Protein AF-A0A9D7RYV0-F1 (afdb_monomer_lite)

Secondary structure (DSSP, 8-state):
-HHHHHHHHHHHHHHHHHHHHHH-TT-HHHHHHHHHHHHSS-TTS-S-TTHHHHHHHHTTTBHHHHHHHHHH--HHHHHHHHHHHHH-SB---SHHHHHHHHHHHHHHT--PPPHHHHHHHHHHSTTS-HHHHHHHHHGGGS----HHHHHHHT-TTSSSTTSHHHHHHHHHHHHHHHH-SS-HHHHHHHHHHHHHHSTTSHHHHHHHHHHHHHHHHHHHHHHS-HHHHHHH-HHHHHHHHHHH-HHHHHHHHHHHTT--SS--TT---S-GGGGS-GGGS--

pLDDT: mean 87.68, std 11.97, range [38.28, 98.25]

Structure (mmCIF, N/CA/C/O backbone):
data_AF-A0A9D7RYV0-F1
#
_entry.id   AF-A0A9D7RYV0-F1
#
loop_
_atom_site.group_PDB
_atom_site.id
_atom_site.type_symbol
_atom_site.label_atom_id
_atom_site.label_alt_id
_atom_site.label_comp_id
_atom_site.label_asym_id
_atom_site.label_entity_id
_atom_site.label_seq_id
_atom_site.pdbx_PDB_ins_code
_atom_site.Cartn_x
_atom_site.Cartn_y
_atom_site.Cartn_z
_atom_site.occupancy
_atom_site.B_iso_or_equiv
_atom_site.auth_seq_id
_atom_site.auth_comp_id
_atom_site.auth_asym_id
_atom_site.auth_atom_id
_atom_site.pdbx_PDB_model_num
ATOM 1 N N . MET A 1 1 ? -14.788 8.695 -29.086 1.00 42.97 1 MET A N 1
ATOM 2 C CA . MET A 1 1 ? -13.579 7.893 -29.396 1.00 42.97 1 MET A CA 1
ATOM 3 C C . MET A 1 1 ? -12.987 7.127 -28.201 1.00 42.97 1 MET A C 1
ATOM 5 O O . MET A 1 1 ? -12.535 6.012 -28.414 1.00 42.97 1 MET A O 1
ATOM 9 N N . ALA A 1 2 ? -13.060 7.603 -26.947 1.00 41.47 2 ALA A N 1
ATOM 10 C CA . ALA A 1 2 ? -12.477 6.904 -25.780 1.00 41.47 2 ALA A CA 1
ATOM 11 C C . ALA A 1 2 ? -13.072 5.511 -25.437 1.00 41.47 2 ALA A C 1
ATOM 13 O O . ALA A 1 2 ? -12.384 4.670 -24.864 1.00 41.47 2 ALA A O 1
ATOM 14 N N . ARG A 1 3 ? -14.331 5.230 -25.808 1.00 38.28 3 ARG A N 1
ATOM 15 C CA . ARG A 1 3 ? -14.989 3.932 -25.538 1.00 38.28 3 ARG A CA 1
ATOM 16 C C . ARG A 1 3 ? -14.441 2.763 -26.376 1.00 38.28 3 ARG A C 1
ATOM 18 O O . ARG A 1 3 ? -14.501 1.628 -25.921 1.00 38.28 3 ARG A O 1
ATOM 25 N N . SER A 1 4 ? -13.889 3.030 -27.564 1.00 40.34 4 SER A N 1
ATOM 26 C CA . SER A 1 4 ? -13.360 1.986 -28.461 1.00 40.34 4 SER A CA 1
ATOM 27 C C . SER A 1 4 ? -12.022 1.420 -27.974 1.00 40.34 4 SER A C 1
ATOM 29 O O . SER A 1 4 ? -11.790 0.222 -28.083 1.00 40.34 4 SER A O 1
ATOM 31 N N . GLY A 1 5 ? -11.159 2.265 -27.395 1.00 40.81 5 GLY A N 1
ATOM 32 C CA . GLY A 1 5 ? -9.851 1.845 -26.878 1.00 40.81 5 GLY A CA 1
ATOM 33 C C . GLY A 1 5 ? -9.928 1.030 -25.582 1.00 40.81 5 GLY A C 1
ATOM 34 O O . GLY A 1 5 ? -9.128 0.120 -25.388 1.00 40.81 5 GLY A O 1
ATOM 35 N N . ARG A 1 6 ? -10.917 1.300 -24.713 1.00 50.50 6 ARG A N 1
ATOM 36 C CA . ARG A 1 6 ? -11.114 0.530 -23.467 1.00 50.50 6 ARG A CA 1
ATOM 37 C C . ARG A 1 6 ? -11.592 -0.897 -23.723 1.00 50.50 6 ARG A C 1
ATOM 39 O O . ARG A 1 6 ? -11.045 -1.822 -23.138 1.00 50.50 6 ARG A O 1
ATOM 46 N N . ARG A 1 7 ? -12.539 -1.089 -24.653 1.00 48.78 7 ARG A N 1
ATOM 47 C CA . ARG A 1 7 ? -12.998 -2.433 -25.048 1.00 48.78 7 ARG A CA 1
ATOM 48 C C . ARG A 1 7 ? -11.865 -3.290 -25.614 1.00 48.78 7 ARG A C 1
ATOM 50 O O . ARG A 1 7 ? -11.743 -4.435 -25.211 1.00 48.78 7 ARG A O 1
ATOM 57 N N . ALA A 1 8 ? -11.018 -2.725 -26.479 1.00 50.50 8 ALA A N 1
ATOM 58 C CA . ALA A 1 8 ? -9.869 -3.446 -27.029 1.00 50.50 8 ALA A CA 1
ATOM 59 C C . ALA A 1 8 ? -8.866 -3.874 -25.937 1.00 50.50 8 ALA A C 1
ATOM 61 O O . ALA A 1 8 ? -8.426 -5.017 -25.936 1.00 50.50 8 ALA A O 1
ATOM 62 N N . ARG A 1 9 ? -8.566 -2.998 -24.961 1.00 56.00 9 ARG A N 1
ATOM 63 C CA . ARG A 1 9 ? -7.687 -3.327 -23.819 1.00 56.00 9 ARG A CA 1
ATOM 64 C C . ARG A 1 9 ? -8.242 -4.445 -22.932 1.00 56.00 9 ARG A C 1
ATOM 66 O O . ARG A 1 9 ? -7.482 -5.324 -22.538 1.00 56.00 9 ARG A O 1
ATOM 73 N N . ALA A 1 10 ? -9.541 -4.424 -22.631 1.00 55.56 10 ALA A N 1
ATOM 74 C CA . ALA A 1 10 ? -10.179 -5.449 -21.804 1.00 55.56 10 ALA A CA 1
ATOM 75 C C . ALA A 1 10 ? -10.135 -6.841 -22.465 1.00 55.56 10 ALA A C 1
ATOM 77 O O . ALA A 1 10 ? -9.869 -7.833 -21.791 1.00 55.56 10 ALA A O 1
ATOM 78 N N . THR A 1 11 ? -10.312 -6.907 -23.791 1.00 59.59 11 THR A N 1
ATOM 79 C CA . THR A 1 11 ? -10.165 -8.147 -24.570 1.00 59.59 11 THR A CA 1
ATOM 80 C C . THR A 1 11 ? -8.729 -8.684 -24.524 1.00 59.59 11 THR A C 1
ATOM 82 O O . THR A 1 11 ? -8.537 -9.877 -24.316 1.00 59.59 11 THR A O 1
ATOM 85 N N . THR A 1 12 ? -7.710 -7.819 -24.600 1.00 76.44 12 THR A N 1
ATOM 86 C CA . THR A 1 12 ? -6.300 -8.250 -24.554 1.00 76.44 12 THR A CA 1
ATOM 87 C C . THR A 1 12 ? -5.869 -8.781 -23.181 1.00 76.44 12 THR A C 1
ATOM 89 O O . THR A 1 12 ? -5.165 -9.785 -23.117 1.00 76.44 12 THR A O 1
ATOM 92 N N . VAL A 1 13 ? -6.280 -8.152 -22.072 1.00 77.75 13 VAL A N 1
ATOM 93 C CA . VAL A 1 13 ? -5.890 -8.624 -20.723 1.00 77.75 13 VAL A CA 1
ATOM 94 C C . VAL A 1 13 ? -6.512 -9.985 -20.414 1.00 77.75 13 VAL A C 1
ATOM 96 O O . VAL A 1 13 ? -5.830 -10.872 -19.906 1.00 77.75 13 VAL A O 1
ATOM 99 N N . ALA A 1 14 ? -7.784 -10.171 -20.765 1.00 79.19 14 ALA A N 1
ATOM 100 C CA . ALA A 1 14 ? -8.478 -11.440 -20.602 1.00 79.19 14 ALA A CA 1
ATOM 101 C C . ALA A 1 14 ? -7.786 -12.597 -21.336 1.00 79.19 14 ALA A C 1
ATOM 103 O O . ALA A 1 14 ? -7.524 -13.639 -20.742 1.00 79.19 14 ALA A O 1
ATOM 104 N N . GLU A 1 15 ? -7.447 -12.400 -22.611 1.00 83.44 15 GLU A N 1
ATOM 105 C CA . GLU A 1 15 ? -6.756 -13.407 -23.423 1.00 83.44 15 GLU A CA 1
ATOM 106 C C . GLU A 1 15 ? -5.373 -13.757 -22.859 1.00 83.44 15 GLU A C 1
ATOM 108 O O . GLU A 1 15 ? -4.971 -14.922 -22.862 1.00 83.44 15 GLU A O 1
ATOM 113 N N . LEU A 1 16 ? -4.638 -12.761 -22.351 1.00 85.44 16 LEU A N 1
ATOM 114 C CA . LEU A 1 16 ? -3.335 -12.979 -21.724 1.00 85.44 16 LEU A CA 1
ATOM 115 C C . LEU A 1 16 ? -3.453 -13.756 -20.408 1.00 85.44 16 LEU A C 1
ATOM 117 O O . LEU A 1 16 ? -2.646 -14.653 -20.173 1.00 85.44 16 LEU A O 1
ATOM 121 N N . LEU A 1 17 ? -4.461 -13.458 -19.585 1.00 87.44 17 LEU A N 1
ATOM 122 C CA . LEU A 1 17 ? -4.724 -14.192 -18.345 1.00 87.44 17 LEU A CA 1
ATOM 123 C C . LEU A 1 17 ? -5.133 -15.643 -18.620 1.00 87.44 17 LEU A C 1
ATOM 125 O O . LEU A 1 17 ? -4.585 -16.547 -17.998 1.00 87.44 17 LEU A O 1
ATOM 129 N N . GLU A 1 18 ? -6.016 -15.892 -19.588 1.00 88.31 18 GLU A N 1
ATOM 130 C CA . GLU A 1 18 ? -6.392 -17.258 -19.981 1.00 88.31 18 GLU A CA 1
ATOM 131 C C . GLU A 1 18 ? -5.183 -18.064 -20.471 1.00 88.31 18 GLU A C 1
ATOM 133 O O . GLU A 1 18 ? -4.968 -19.199 -20.045 1.00 88.31 18 GLU A O 1
ATOM 138 N N . ARG A 1 19 ? -4.323 -17.459 -21.300 1.00 88.75 19 ARG A N 1
ATOM 139 C CA . ARG A 1 19 ? -3.068 -18.095 -21.728 1.00 88.75 19 ARG A CA 1
ATOM 140 C C . ARG A 1 19 ? -2.132 -18.369 -20.553 1.00 88.75 19 ARG A C 1
ATOM 142 O O . ARG A 1 19 ? -1.517 -19.431 -20.512 1.00 88.75 19 ARG A O 1
ATOM 149 N N . ALA A 1 20 ? -2.020 -17.435 -19.610 1.00 88.88 20 ALA A N 1
ATOM 150 C CA . ALA A 1 20 ? -1.199 -17.617 -18.420 1.00 88.88 20 ALA A CA 1
ATOM 151 C C . ALA A 1 20 ? -1.715 -18.780 -17.558 1.00 88.88 20 ALA A C 1
ATOM 153 O O . ALA A 1 20 ? -0.922 -19.632 -17.167 1.00 88.88 20 ALA A O 1
ATOM 154 N N . PHE A 1 21 ? -3.027 -18.881 -17.333 1.00 92.75 21 PHE A N 1
ATOM 155 C CA . PHE A 1 21 ? -3.619 -19.967 -16.546 1.00 92.75 21 PHE A CA 1
ATOM 156 C C . PHE A 1 21 ? -3.610 -21.318 -17.262 1.00 92.75 21 PHE A C 1
ATOM 158 O O . PHE A 1 21 ? -3.491 -22.346 -16.600 1.00 92.75 21 PHE A O 1
ATOM 165 N N . ALA A 1 22 ? -3.660 -21.342 -18.596 1.00 93.00 22 ALA A N 1
ATOM 166 C CA . ALA A 1 22 ? -3.445 -22.569 -19.360 1.00 93.00 22 ALA A CA 1
ATOM 167 C C . ALA A 1 22 ? -2.021 -23.129 -19.173 1.00 93.00 22 ALA A C 1
ATOM 169 O O . ALA A 1 22 ? -1.828 -24.342 -19.206 1.00 93.00 22 ALA A O 1
ATOM 170 N N . LEU A 1 23 ? -1.028 -22.255 -18.967 1.00 93.75 23 LEU A N 1
ATOM 171 C CA . LEU A 1 23 ? 0.362 -22.646 -18.710 1.00 93.75 23 LEU A CA 1
ATOM 172 C C . LEU A 1 23 ? 0.622 -22.949 -17.230 1.00 93.75 23 LEU A C 1
ATOM 174 O O . LEU A 1 23 ? 1.353 -23.885 -16.914 1.00 93.75 23 LEU A O 1
ATOM 178 N N . GLN A 1 24 ? 0.064 -22.141 -16.327 1.00 95.12 24 GLN A N 1
ATOM 179 C CA . GLN A 1 24 ? 0.278 -22.230 -14.884 1.00 95.12 24 GLN A CA 1
ATOM 180 C C . GLN A 1 24 ? -1.031 -21.933 -14.127 1.00 95.12 24 GLN A C 1
ATOM 182 O O . GLN A 1 24 ? -1.261 -20.798 -13.698 1.00 95.12 24 GLN A O 1
ATOM 187 N N . PRO A 1 25 ? -1.902 -22.942 -13.939 1.00 93.81 25 PRO A N 1
ATOM 188 C CA . PRO A 1 25 ? -3.245 -22.740 -13.389 1.00 93.81 25 PRO A CA 1
ATOM 189 C C . PRO A 1 25 ? -3.257 -22.279 -11.926 1.00 93.81 25 PRO A C 1
ATOM 191 O O . PRO A 1 25 ? -4.218 -21.650 -11.499 1.00 93.81 25 PRO A O 1
ATOM 194 N N . ASP A 1 26 ? -2.193 -22.535 -11.164 1.00 95.06 26 ASP A N 1
ATOM 195 C CA . ASP A 1 26 ? -2.074 -22.140 -9.754 1.00 95.06 26 ASP A CA 1
ATOM 196 C C . ASP A 1 26 ? -1.093 -20.968 -9.536 1.00 95.06 26 ASP A C 1
ATOM 198 O O . ASP A 1 26 ? -0.632 -20.737 -8.419 1.00 95.06 26 ASP A O 1
ATOM 202 N N . HIS A 1 27 ? -0.752 -20.200 -10.580 1.00 94.00 27 HIS A N 1
ATOM 203 C CA . HIS A 1 27 ? 0.176 -19.073 -10.438 1.00 94.00 27 HIS A CA 1
ATOM 204 C C . HIS A 1 27 ? -0.431 -17.945 -9.582 1.00 94.00 27 HIS A C 1
ATOM 206 O O . HIS A 1 27 ? -1.260 -17.165 -10.059 1.00 94.00 27 HIS A O 1
ATOM 212 N N . VAL A 1 28 ? 0.017 -17.832 -8.325 1.00 94.88 28 VAL A N 1
ATOM 213 C CA . VAL A 1 28 ? -0.500 -16.892 -7.308 1.00 94.88 28 VAL A CA 1
ATOM 214 C C . VAL A 1 28 ? -0.591 -15.460 -7.829 1.00 94.88 28 VAL A C 1
ATOM 216 O O . VAL A 1 28 ? -1.653 -14.844 -7.781 1.00 94.88 28 VAL A O 1
ATOM 219 N N . PHE A 1 29 ? 0.497 -14.935 -8.399 1.00 92.12 29 PHE A N 1
ATOM 220 C CA . PHE A 1 29 ? 0.505 -13.562 -8.903 1.00 92.12 29 PHE A CA 1
ATOM 221 C C . PHE A 1 29 ? -0.438 -13.373 -10.104 1.00 92.12 29 PHE A C 1
ATOM 223 O O . PHE A 1 29 ? -1.007 -12.301 -10.280 1.00 92.12 29 PHE A O 1
ATOM 230 N N . GLY A 1 30 ? -0.676 -14.425 -10.896 1.00 91.88 30 GLY A N 1
ATOM 231 C CA . GLY A 1 30 ? -1.658 -14.391 -11.984 1.00 91.88 30 GLY A CA 1
ATOM 232 C C . GLY A 1 30 ? -3.080 -14.225 -11.448 1.00 91.88 30 GLY A C 1
ATOM 233 O O . GLY A 1 30 ? -3.834 -13.389 -11.947 1.00 91.88 30 GLY A O 1
ATOM 234 N N . TRP A 1 31 ? -3.421 -14.952 -10.378 1.00 93.88 31 TRP A N 1
ATOM 235 C CA . TRP A 1 31 ? -4.700 -14.797 -9.679 1.00 93.88 31 TRP A CA 1
ATOM 236 C C . TRP A 1 31 ? -4.845 -13.435 -9.006 1.00 93.88 31 TRP A C 1
ATOM 238 O O . TRP A 1 31 ? -5.928 -12.852 -9.050 1.00 93.88 31 TRP A O 1
ATOM 248 N N . TYR A 1 32 ? -3.760 -12.888 -8.455 1.00 93.06 32 TYR A N 1
ATOM 249 C CA . TYR A 1 32 ? -3.758 -11.526 -7.927 1.00 93.06 32 TYR A CA 1
ATOM 250 C C . TYR A 1 32 ? -4.065 -10.502 -9.028 1.00 93.06 32 TYR A C 1
ATOM 252 O O . TYR A 1 32 ? -5.004 -9.719 -8.882 1.00 93.06 32 TYR A O 1
ATOM 260 N N . VAL A 1 33 ? -3.366 -10.561 -10.167 1.00 90.19 33 VAL A N 1
ATOM 261 C CA . VAL A 1 33 ? -3.634 -9.682 -11.317 1.00 90.19 33 VAL A CA 1
ATOM 262 C C . VAL A 1 33 ? -5.084 -9.829 -11.792 1.00 90.19 33 VAL A C 1
ATOM 264 O O . VAL A 1 33 ? -5.785 -8.832 -11.954 1.00 90.19 33 VAL A O 1
ATOM 267 N N . ALA A 1 34 ? -5.582 -11.058 -11.950 1.00 90.69 34 ALA A N 1
ATOM 268 C CA . ALA A 1 34 ? -6.975 -11.292 -12.328 1.00 90.69 34 ALA A CA 1
ATOM 269 C C . ALA A 1 34 ? -7.960 -10.661 -11.327 1.00 90.69 34 ALA A C 1
ATOM 271 O O . ALA A 1 34 ? -8.957 -10.067 -11.742 1.00 90.69 34 ALA A O 1
ATOM 272 N N . SER A 1 35 ? -7.660 -10.730 -10.025 1.00 90.88 35 SER A N 1
ATOM 273 C CA . SER A 1 35 ? -8.518 -10.169 -8.981 1.00 90.88 35 SER A CA 1
ATOM 274 C C . SER A 1 35 ? -8.648 -8.646 -9.072 1.00 90.88 35 SER A C 1
ATOM 276 O O . SER A 1 35 ? -9.769 -8.141 -9.045 1.00 90.88 35 SER A O 1
ATOM 278 N N . VAL A 1 36 ? -7.542 -7.917 -9.269 1.00 87.56 36 VAL A N 1
ATOM 279 C CA . VAL A 1 36 ? -7.555 -6.444 -9.341 1.00 87.56 36 VAL A CA 1
ATOM 280 C C . VAL A 1 36 ? -8.177 -5.931 -10.638 1.00 87.56 36 VAL A C 1
ATOM 282 O O . VAL A 1 36 ? -8.915 -4.947 -10.623 1.00 87.56 36 VAL A O 1
ATOM 285 N N . PHE A 1 37 ? -7.968 -6.620 -11.765 1.00 82.81 37 PHE A N 1
ATOM 286 C CA . PHE A 1 37 ? -8.592 -6.234 -13.036 1.00 82.81 37 PHE A CA 1
ATOM 287 C C . PHE A 1 37 ? -10.115 -6.412 -13.006 1.00 82.81 37 PHE A C 1
ATOM 289 O O . PHE A 1 37 ? -10.849 -5.552 -13.501 1.00 82.81 37 PHE A O 1
ATOM 296 N N . CYS A 1 38 ? -10.594 -7.481 -12.365 1.00 78.81 38 CYS A N 1
ATOM 297 C CA . CYS A 1 38 ? -12.019 -7.732 -12.155 1.00 78.81 38 CYS A CA 1
ATOM 298 C C . CYS A 1 38 ? -12.695 -6.747 -11.185 1.00 78.81 38 CYS A C 1
ATOM 300 O O . CYS A 1 38 ? -13.926 -6.645 -11.171 1.00 78.81 38 CYS A O 1
ATOM 302 N N . ASP A 1 39 ? -11.915 -6.014 -10.388 1.00 67.75 39 ASP A N 1
ATOM 303 C CA . ASP A 1 39 ? -12.416 -5.091 -9.370 1.00 67.75 39 ASP A CA 1
ATOM 304 C C . ASP A 1 39 ? -12.697 -3.676 -9.905 1.00 67.75 39 ASP A C 1
ATOM 306 O O . ASP A 1 39 ? -13.460 -2.927 -9.310 1.00 67.75 39 ASP A O 1
ATOM 310 N N . SER A 1 40 ? -12.171 -3.319 -11.080 1.00 60.50 40 SER A N 1
ATOM 311 C CA . SER A 1 40 ? -12.196 -1.956 -11.652 1.00 60.50 40 SER A CA 1
ATOM 312 C C . SER A 1 40 ? -13.581 -1.367 -12.021 1.00 60.50 40 SER A C 1
ATOM 314 O O . SER A 1 40 ? -13.666 -0.326 -12.672 1.00 60.50 40 SER A O 1
ATOM 316 N N . GLY A 1 41 ? -14.692 -1.994 -11.617 1.00 52.62 41 GLY A N 1
ATOM 317 C CA . GLY A 1 41 ? -16.056 -1.495 -11.846 1.00 52.62 41 GLY A CA 1
ATOM 318 C C . GLY A 1 41 ? -16.585 -1.691 -13.273 1.00 52.62 41 GLY A C 1
ATOM 319 O O . GLY A 1 41 ? -17.767 -1.461 -13.530 1.00 52.62 41 GLY A O 1
ATOM 320 N N . GLU A 1 42 ? -15.767 -2.194 -14.199 1.00 50.97 42 GLU A N 1
ATOM 321 C CA . GLU A 1 42 ? -16.203 -2.638 -15.526 1.00 50.97 42 GLU A CA 1
ATOM 322 C C . GLU A 1 42 ? -16.756 -4.075 -15.448 1.00 50.97 42 GLU A C 1
ATOM 324 O O . GLU A 1 42 ? -16.227 -5.015 -16.029 1.00 50.97 42 GLU A O 1
ATOM 329 N N . ALA A 1 43 ? -17.849 -4.278 -14.705 1.00 46.22 43 ALA A N 1
ATOM 330 C CA . ALA A 1 43 ? -18.424 -5.607 -14.447 1.00 46.22 43 ALA A CA 1
ATOM 331 C C . ALA A 1 43 ? -18.799 -6.412 -15.716 1.00 46.22 43 ALA A C 1
ATOM 333 O O . ALA A 1 43 ? -18.993 -7.621 -15.641 1.00 46.22 43 ALA A O 1
ATOM 334 N N . SER A 1 44 ? -18.872 -5.780 -16.894 1.00 49.69 44 SER A N 1
ATOM 335 C CA . SER A 1 44 ? -19.095 -6.465 -18.174 1.00 49.69 44 SER A CA 1
ATOM 336 C C . SER A 1 44 ? -17.840 -7.098 -18.802 1.00 49.69 44 SER A C 1
ATOM 338 O O . SER A 1 44 ? -17.959 -7.679 -19.877 1.00 49.69 44 SER A O 1
ATOM 340 N N . SER A 1 45 ? -16.651 -6.957 -18.203 1.00 58.59 45 SER A N 1
ATOM 341 C CA . SER A 1 45 ? -15.373 -7.431 -18.771 1.00 58.59 45 SER A CA 1
ATOM 342 C C . SER A 1 45 ? -14.531 -8.310 -17.836 1.00 58.59 45 SER A C 1
ATOM 344 O O . SER A 1 45 ? -13.435 -8.718 -18.218 1.00 58.59 45 SER A O 1
ATOM 346 N N . CYS A 1 46 ? -15.024 -8.654 -16.640 1.00 73.00 46 CYS A N 1
ATOM 347 C CA . CYS A 1 46 ? -14.321 -9.594 -15.766 1.00 73.00 46 CYS A CA 1
ATOM 348 C C . CYS A 1 46 ? -14.440 -11.022 -16.317 1.00 73.00 46 CYS A C 1
ATOM 350 O O . CYS A 1 46 ? -15.480 -11.666 -16.201 1.00 73.00 46 CYS A O 1
ATOM 352 N N . VAL A 1 47 ? -13.354 -11.516 -16.911 1.00 74.38 47 VAL A N 1
ATOM 353 C CA . VAL A 1 47 ? -13.291 -12.870 -17.487 1.00 74.38 47 VAL A CA 1
ATOM 354 C C . VAL A 1 47 ? -13.117 -13.948 -16.416 1.00 74.38 47 VAL A C 1
ATOM 356 O O . VAL A 1 47 ? -13.488 -15.094 -16.640 1.00 74.38 47 VAL A O 1
ATOM 359 N N . ARG A 1 48 ? -12.657 -13.568 -15.216 1.00 86.12 48 ARG A N 1
ATOM 360 C CA . ARG A 1 48 ? -12.455 -14.460 -14.065 1.00 86.12 48 ARG A CA 1
ATOM 361 C C . ARG A 1 48 ? -13.237 -13.990 -12.836 1.00 86.12 48 ARG A C 1
ATOM 363 O O . ARG A 1 48 ? -12.636 -13.473 -11.895 1.00 86.12 48 ARG A O 1
ATOM 370 N N . PRO A 1 49 ? -14.572 -14.150 -12.803 1.00 86.56 49 PRO A N 1
ATOM 371 C CA . PRO A 1 49 ? -15.369 -13.767 -11.633 1.00 86.56 49 PRO A CA 1
ATOM 372 C C . PRO A 1 49 ? -14.993 -14.559 -10.370 1.00 86.56 49 PRO A C 1
ATOM 374 O O . PRO A 1 49 ? -15.308 -14.124 -9.267 1.00 86.56 49 PRO A O 1
ATOM 377 N N . ASP A 1 50 ? -14.304 -15.692 -10.532 1.00 90.81 50 ASP A N 1
ATOM 378 C CA . ASP A 1 50 ? -13.776 -16.540 -9.467 1.00 90.81 50 ASP A CA 1
ATOM 379 C C . ASP A 1 50 ? -12.381 -16.119 -8.959 1.00 90.81 50 ASP A C 1
ATOM 381 O O . ASP A 1 50 ? -11.834 -16.767 -8.065 1.00 90.81 50 ASP A O 1
ATOM 385 N N . ALA A 1 51 ? -11.776 -15.058 -9.510 1.00 93.19 51 ALA A N 1
ATOM 386 C CA . ALA A 1 51 ? -10.369 -14.728 -9.272 1.00 93.19 51 ALA A CA 1
ATOM 387 C C . ALA A 1 51 ? -10.026 -14.520 -7.790 1.00 93.19 51 ALA A C 1
ATOM 389 O O . ALA A 1 51 ? -8.985 -14.987 -7.334 1.00 93.19 51 ALA A O 1
ATOM 390 N N . THR A 1 52 ? -10.896 -13.867 -7.014 1.00 94.06 52 THR A N 1
ATOM 391 C CA . THR A 1 52 ? -10.651 -13.657 -5.579 1.00 94.06 52 THR A CA 1
ATOM 392 C C . THR A 1 52 ? -10.729 -14.948 -4.774 1.00 94.06 52 THR A C 1
ATOM 394 O O . THR A 1 52 ? -9.959 -15.132 -3.834 1.00 94.06 52 THR A O 1
ATOM 397 N N . GLN A 1 53 ? -11.632 -15.863 -5.144 1.00 95.88 53 GLN A N 1
ATOM 398 C CA . GLN A 1 53 ? -11.722 -17.179 -4.513 1.00 95.88 53 GLN A CA 1
ATOM 399 C C . GLN A 1 53 ? -10.495 -18.022 -4.864 1.00 95.88 53 GLN A C 1
ATOM 401 O O . GLN A 1 53 ? -9.934 -18.673 -3.985 1.00 95.88 53 GLN A O 1
ATOM 406 N N . GLN A 1 54 ? -10.054 -17.989 -6.126 1.00 96.69 54 GLN A N 1
ATOM 407 C CA . GLN A 1 54 ? -8.855 -18.708 -6.552 1.00 96.69 54 GLN A CA 1
ATOM 408 C C . GLN A 1 54 ? -7.606 -18.170 -5.863 1.00 96.69 54 GLN A C 1
ATOM 410 O O . GLN A 1 54 ? -6.841 -18.970 -5.338 1.00 96.69 54 GLN A O 1
ATOM 415 N N . LEU A 1 55 ? -7.438 -16.846 -5.777 1.00 97.06 55 LEU A N 1
ATOM 416 C CA . LEU A 1 55 ? -6.323 -16.225 -5.061 1.00 97.06 55 LEU A CA 1
ATOM 417 C C . LEU A 1 55 ? -6.265 -16.692 -3.600 1.00 97.06 55 LEU A C 1
ATOM 419 O O . LEU A 1 55 ? -5.230 -17.177 -3.152 1.00 97.06 55 LEU A O 1
ATOM 423 N N . ALA A 1 56 ? -7.390 -16.623 -2.882 1.00 97.56 56 ALA A N 1
ATOM 424 C CA . ALA A 1 56 ? -7.479 -17.093 -1.499 1.00 97.56 56 ALA A CA 1
ATOM 425 C C . ALA A 1 56 ? -7.250 -18.609 -1.355 1.00 97.56 56 ALA A C 1
ATOM 427 O O . ALA A 1 56 ? -6.800 -19.061 -0.305 1.00 97.56 56 ALA A O 1
ATOM 428 N N . ARG A 1 57 ? -7.535 -19.407 -2.392 1.00 97.75 57 ARG A N 1
ATOM 429 C CA . ARG A 1 57 ? -7.235 -20.846 -2.413 1.00 97.75 57 ARG A CA 1
ATOM 430 C C . ARG A 1 57 ? -5.742 -21.111 -2.602 1.00 97.75 57 ARG A C 1
ATOM 432 O O . ARG A 1 57 ? -5.189 -21.928 -1.872 1.00 97.75 57 ARG A O 1
ATOM 439 N N . VAL A 1 58 ? -5.113 -20.488 -3.600 1.00 97.94 58 VAL A N 1
ATOM 440 C CA . VAL A 1 58 ? -3.709 -20.771 -3.954 1.00 97.94 58 VAL A CA 1
ATOM 441 C C . VAL A 1 58 ? -2.713 -20.103 -3.011 1.00 97.94 58 VAL A C 1
ATOM 443 O O . VAL A 1 58 ? -1.592 -20.581 -2.889 1.00 97.94 58 VAL A O 1
ATOM 446 N N . ASP A 1 59 ? -3.124 -19.038 -2.320 1.00 97.94 59 ASP A N 1
ATOM 447 C CA . ASP A 1 59 ? -2.321 -18.326 -1.323 1.00 97.94 59 ASP A CA 1
ATOM 448 C C . ASP A 1 59 ? -3.049 -18.264 0.033 1.00 97.94 59 ASP A C 1
ATOM 450 O O . ASP A 1 59 ? -3.271 -17.209 0.629 1.00 97.94 59 ASP A O 1
ATOM 454 N N . ALA A 1 60 ? -3.482 -19.436 0.512 1.00 97.88 60 ALA A N 1
ATOM 455 C CA . ALA A 1 60 ? -4.363 -19.578 1.674 1.00 97.88 60 ALA A CA 1
ATOM 456 C C . ALA A 1 60 ? -3.763 -19.116 3.012 1.00 97.88 60 ALA A C 1
ATOM 458 O O . ALA A 1 60 ? -4.516 -18.903 3.974 1.00 97.88 60 ALA A O 1
ATOM 459 N N . ASP A 1 61 ? -2.444 -18.948 3.082 1.00 98.06 61 ASP A N 1
ATOM 460 C CA . ASP A 1 61 ? -1.734 -18.464 4.267 1.00 98.06 61 ASP A CA 1
ATOM 461 C C . ASP A 1 61 ? -1.457 -16.958 4.230 1.00 98.06 61 ASP A C 1
ATOM 463 O O . ASP A 1 61 ? -1.064 -16.386 5.248 1.00 98.06 61 ASP A O 1
ATOM 467 N N . ASN A 1 62 ? -1.715 -16.284 3.107 1.00 97.62 62 ASN A N 1
ATOM 468 C CA . ASN A 1 62 ? -1.589 -14.839 2.994 1.00 97.62 62 ASN A CA 1
ATOM 469 C C . ASN A 1 62 ? -2.911 -14.144 3.338 1.00 97.62 62 ASN A C 1
ATOM 471 O O . ASN A 1 62 ? -3.907 -14.247 2.623 1.00 97.62 62 ASN A O 1
ATOM 475 N N . GLY A 1 63 ? -2.933 -13.381 4.429 1.00 97.25 63 GLY A N 1
ATOM 476 C CA . GLY A 1 63 ? -4.121 -12.648 4.860 1.00 97.25 63 GLY A CA 1
ATOM 477 C C . GLY A 1 63 ? -4.604 -11.611 3.845 1.00 97.25 63 GLY A C 1
ATOM 478 O O . GLY A 1 63 ? -5.801 -11.339 3.784 1.00 97.25 63 GLY A O 1
ATOM 479 N N . PHE A 1 64 ? -3.723 -11.081 2.993 1.00 95.94 64 PHE A N 1
ATOM 480 C CA . PHE A 1 64 ? -4.125 -10.130 1.961 1.00 95.94 64 PHE A CA 1
ATOM 481 C C . PHE A 1 64 ? -5.010 -10.775 0.884 1.00 95.94 64 PHE A C 1
ATOM 483 O O . PHE A 1 64 ? -5.998 -10.174 0.469 1.00 95.94 64 PHE A O 1
ATOM 490 N N . ALA A 1 65 ? -4.734 -12.023 0.490 1.00 97.12 65 ALA A N 1
ATOM 491 C CA . ALA A 1 65 ? -5.582 -12.775 -0.438 1.00 97.12 65 ALA A CA 1
ATOM 492 C C . ALA A 1 65 ? -7.022 -12.908 0.094 1.00 97.12 65 ALA A C 1
ATOM 494 O O . ALA A 1 65 ? -7.998 -12.681 -0.624 1.00 97.12 65 ALA A O 1
ATOM 495 N N . TRP A 1 66 ? -7.157 -13.187 1.392 1.00 98.12 66 TRP A N 1
ATOM 496 C CA . TRP A 1 66 ? -8.450 -13.248 2.074 1.00 98.12 66 TRP A CA 1
ATOM 497 C C . TRP A 1 66 ? -9.114 -11.884 2.233 1.00 98.12 66 TRP A C 1
ATOM 499 O O . TRP A 1 66 ? -10.333 -11.786 2.117 1.00 98.12 66 TRP A O 1
ATOM 509 N N . MET A 1 67 ? -8.339 -10.822 2.451 1.00 96.25 67 MET A N 1
ATOM 510 C CA . MET A 1 67 ? -8.857 -9.455 2.477 1.00 96.25 67 MET A CA 1
ATOM 511 C C . MET A 1 67 ? -9.461 -9.070 1.118 1.00 96.25 67 MET A C 1
ATOM 513 O O . MET A 1 67 ? -10.550 -8.498 1.071 1.00 96.25 67 MET A O 1
ATOM 517 N N . VAL A 1 68 ? -8.790 -9.418 0.018 1.00 94.88 68 VAL A N 1
ATOM 518 C CA . VAL A 1 68 ? -9.299 -9.201 -1.344 1.00 94.88 68 VAL A CA 1
ATOM 519 C C . VAL A 1 68 ? -10.573 -10.025 -1.593 1.00 94.88 68 VAL A C 1
ATOM 521 O O . VAL A 1 68 ? -11.518 -9.533 -2.201 1.00 94.88 68 VAL A O 1
ATOM 524 N N . LEU A 1 69 ? -10.677 -11.250 -1.067 1.00 95.69 69 LEU A N 1
ATOM 525 C CA . LEU A 1 69 ? -11.941 -11.997 -1.102 1.00 95.69 69 LEU A CA 1
ATOM 526 C C . LEU A 1 69 ? -13.042 -11.326 -0.266 1.00 95.69 69 LEU A C 1
ATOM 528 O O . LEU A 1 69 ? -14.189 -11.241 -0.713 1.00 95.69 69 LEU A O 1
ATOM 532 N N . ALA A 1 70 ? -12.712 -10.824 0.925 1.00 94.88 70 ALA A N 1
ATOM 533 C CA . ALA A 1 70 ? -13.656 -10.124 1.790 1.00 94.88 70 ALA A CA 1
ATOM 534 C C . ALA A 1 70 ? -14.207 -8.855 1.120 1.00 94.88 70 ALA A C 1
ATOM 536 O O . ALA A 1 70 ? -15.399 -8.581 1.237 1.00 94.88 70 ALA A O 1
ATOM 537 N N . SER A 1 71 ? -13.379 -8.127 0.360 1.00 91.56 71 SER A N 1
ATOM 538 C CA . SER A 1 71 ? -13.790 -6.918 -0.369 1.00 91.56 71 SER A CA 1
ATOM 539 C C . SER A 1 71 ? -14.807 -7.189 -1.487 1.00 91.56 71 SER A C 1
ATOM 541 O O . SER A 1 71 ? -15.525 -6.277 -1.8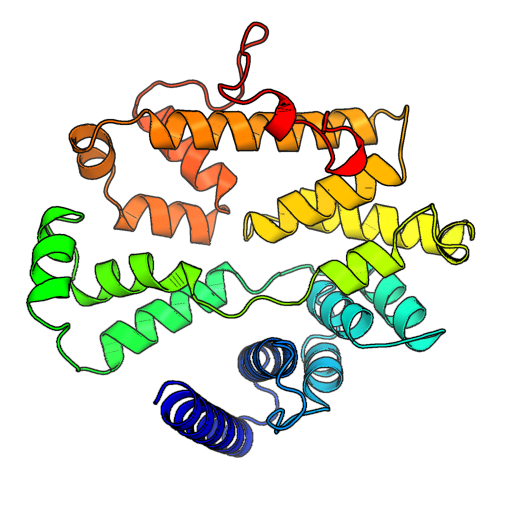99 1.00 91.56 71 SER A O 1
ATOM 543 N N . ARG A 1 72 ? -14.888 -8.431 -1.980 1.00 89.12 72 ARG A N 1
ATOM 544 C CA . ARG A 1 72 ? -15.784 -8.853 -3.073 1.00 89.12 72 ARG A CA 1
ATOM 545 C C . ARG A 1 72 ? -16.959 -9.711 -2.622 1.00 89.12 72 ARG A C 1
ATOM 547 O O . ARG A 1 72 ? -17.854 -9.992 -3.419 1.00 89.12 72 ARG A O 1
ATOM 554 N N . SER A 1 73 ? -16.953 -10.133 -1.367 1.00 91.25 73 SER A N 1
ATOM 555 C CA . SER A 1 73 ? -17.990 -10.978 -0.787 1.00 91.25 73 SER A CA 1
ATOM 556 C C . SER A 1 73 ? -19.046 -10.133 -0.074 1.00 91.25 73 SER A C 1
ATOM 558 O O . SER A 1 73 ? -18.843 -8.954 0.206 1.00 91.25 73 SER A O 1
ATOM 560 N N . ASN A 1 74 ? -20.179 -10.748 0.263 1.00 89.69 74 ASN A N 1
ATOM 561 C CA . ASN A 1 74 ? -21.224 -10.133 1.082 1.00 89.69 74 ASN A CA 1
ATOM 562 C C . ASN A 1 74 ? -21.627 -11.070 2.225 1.00 89.69 74 ASN A C 1
ATOM 564 O O . ASN A 1 74 ? -21.392 -12.278 2.160 1.00 89.69 74 ASN A O 1
ATOM 568 N N . GLY A 1 75 ? -22.264 -10.510 3.256 1.00 89.12 75 GLY A N 1
ATOM 569 C CA . GLY A 1 75 ? -22.809 -11.278 4.377 1.00 89.12 75 GLY A CA 1
ATOM 570 C C . GLY A 1 75 ? -21.762 -12.160 5.063 1.00 89.12 75 GLY A C 1
ATOM 571 O O . GLY A 1 75 ? -20.605 -11.772 5.210 1.00 89.12 75 GLY A O 1
ATOM 572 N N . GLU A 1 76 ? -22.169 -13.365 5.459 1.00 90.81 76 GLU A N 1
ATOM 573 C CA . GLU A 1 76 ? -21.332 -14.319 6.199 1.00 90.81 76 GLU A CA 1
ATOM 574 C C . GLU A 1 76 ? -20.009 -14.647 5.491 1.00 90.81 76 GLU A C 1
ATOM 576 O O . GLU A 1 76 ? -18.968 -14.733 6.142 1.00 90.81 76 GLU A O 1
ATOM 581 N N . GLN A 1 77 ? -20.011 -14.744 4.157 1.00 93.56 77 GLN A N 1
ATOM 582 C CA . GLN A 1 77 ? -18.795 -15.024 3.390 1.00 93.56 77 GLN A CA 1
ATOM 583 C C . GLN A 1 77 ? -17.756 -13.904 3.534 1.00 93.56 77 GLN A C 1
ATOM 585 O O . GLN A 1 77 ? -16.567 -14.189 3.680 1.00 93.56 77 GLN A O 1
ATOM 590 N N . ALA A 1 78 ? -18.193 -12.639 3.531 1.00 93.38 78 ALA A N 1
ATOM 591 C CA . ALA A 1 78 ? -17.297 -11.503 3.740 1.00 93.38 78 ALA A CA 1
ATOM 592 C C . ALA A 1 78 ? -16.670 -11.539 5.136 1.00 93.38 78 ALA A C 1
ATOM 594 O O . ALA A 1 78 ? -15.469 -11.319 5.271 1.00 93.38 78 ALA A O 1
ATOM 595 N N . TYR A 1 79 ? -17.452 -11.879 6.163 1.00 92.44 79 TYR A N 1
ATOM 596 C CA . TYR A 1 79 ? -16.961 -11.976 7.540 1.00 92.44 79 TYR A CA 1
ATOM 597 C C . TYR A 1 79 ? -16.026 -13.163 7.759 1.00 92.44 79 TYR A C 1
ATOM 599 O O . TYR A 1 79 ? -15.005 -13.020 8.428 1.00 92.44 79 TYR A O 1
ATOM 607 N N . ALA A 1 80 ? -16.322 -14.317 7.162 1.00 95.44 80 ALA A N 1
ATOM 608 C CA . ALA A 1 80 ? -15.432 -15.471 7.209 1.00 95.44 80 ALA A CA 1
ATOM 609 C C . ALA A 1 80 ? -14.081 -15.159 6.542 1.00 95.44 80 ALA A C 1
ATOM 611 O O . ALA A 1 80 ? -13.027 -15.449 7.113 1.00 95.44 80 ALA A O 1
ATOM 612 N N . ALA A 1 81 ? -14.104 -14.508 5.373 1.00 97.56 81 ALA A N 1
ATOM 613 C CA . ALA A 1 81 ? -12.897 -14.070 4.682 1.00 97.56 81 ALA A CA 1
ATOM 614 C C . ALA A 1 81 ? -12.135 -12.996 5.480 1.00 97.56 81 ALA A C 1
ATOM 616 O O . ALA A 1 81 ? -10.922 -13.102 5.629 1.00 97.56 81 ALA A O 1
ATOM 617 N N . LEU A 1 82 ? -12.830 -12.018 6.069 1.00 97.00 82 LEU A N 1
ATOM 618 C CA . LEU A 1 82 ? -12.241 -10.998 6.945 1.00 97.00 82 LEU A CA 1
ATOM 619 C C . LEU A 1 82 ? -11.530 -11.626 8.149 1.00 97.00 82 LEU A C 1
ATOM 621 O O . LEU A 1 82 ? -10.377 -11.300 8.429 1.00 97.00 82 LEU A O 1
ATOM 625 N N . ARG A 1 83 ? -12.195 -12.552 8.845 1.00 97.25 83 ARG A N 1
ATOM 626 C CA . ARG A 1 83 ? -11.599 -13.285 9.964 1.00 97.25 83 ARG A CA 1
ATOM 627 C C . ARG A 1 83 ? -10.360 -14.044 9.516 1.00 97.25 83 ARG A C 1
ATOM 629 O O . ARG A 1 83 ? -9.324 -13.987 10.172 1.00 97.25 83 ARG A O 1
ATOM 636 N N . ARG A 1 84 ? -10.435 -14.742 8.382 1.00 98.25 84 ARG A N 1
ATOM 637 C CA . ARG A 1 84 ? -9.276 -15.455 7.845 1.00 98.25 84 ARG A CA 1
ATOM 638 C C . ARG A 1 84 ? -8.132 -14.487 7.524 1.00 98.25 84 ARG A C 1
ATOM 640 O O . ARG A 1 84 ? -7.009 -14.755 7.929 1.00 98.25 84 ARG A O 1
ATOM 647 N N . ALA A 1 85 ? -8.426 -13.328 6.932 1.00 98.06 85 ALA A N 1
ATOM 648 C CA . ALA A 1 85 ? -7.450 -12.272 6.662 1.00 98.06 85 ALA A CA 1
ATOM 649 C C . ALA A 1 85 ? -6.735 -11.786 7.933 1.00 98.06 85 ALA A C 1
ATOM 651 O O . ALA A 1 85 ? -5.512 -11.639 7.944 1.00 98.06 85 ALA A O 1
ATOM 652 N N . ALA A 1 86 ? -7.494 -11.577 9.012 1.00 98.00 86 ALA A N 1
ATOM 653 C CA . ALA A 1 86 ? -6.980 -11.121 10.299 1.00 98.00 86 ALA A CA 1
ATOM 654 C C . ALA A 1 86 ? -6.017 -12.130 10.950 1.00 98.00 86 ALA A C 1
ATOM 656 O O . ALA A 1 86 ? -5.024 -11.720 11.552 1.00 98.00 86 ALA A O 1
ATOM 657 N N . HIS A 1 87 ? -6.261 -13.434 10.787 1.00 97.88 87 HIS A N 1
ATOM 658 C CA . HIS A 1 87 ? -5.545 -14.501 11.508 1.00 97.88 87 HIS A CA 1
ATOM 659 C C . HIS A 1 87 ? -4.625 -15.368 10.637 1.00 97.88 87 HIS A C 1
ATOM 661 O O . HIS A 1 87 ? -4.037 -16.327 11.130 1.00 97.88 87 HIS A O 1
ATOM 667 N N . SER A 1 88 ? -4.471 -15.054 9.351 1.00 98.12 88 SER A N 1
ATOM 668 C CA . SER A 1 88 ? -3.560 -15.780 8.458 1.00 98.12 88 SER A CA 1
ATOM 669 C C . SER A 1 88 ? -2.090 -15.695 8.914 1.00 98.12 88 SER A C 1
ATOM 671 O O . SER A 1 88 ? -1.694 -14.676 9.479 1.00 98.12 88 SER A O 1
ATOM 673 N N . PRO A 1 89 ? -1.239 -16.703 8.659 1.00 97.00 89 PRO A N 1
ATOM 674 C CA . PRO A 1 89 ? 0.168 -16.673 9.077 1.00 97.00 89 PRO A CA 1
ATOM 675 C C . PRO A 1 89 ? 1.007 -15.558 8.434 1.00 97.00 89 PRO A C 1
ATOM 677 O O . PRO A 1 89 ? 1.852 -14.963 9.097 1.00 97.00 89 PRO A O 1
ATOM 680 N N . ALA A 1 90 ? 0.759 -15.244 7.161 1.00 94.94 90 ALA A N 1
ATOM 681 C CA . ALA A 1 90 ? 1.493 -14.240 6.395 1.00 94.94 90 ALA A CA 1
ATOM 682 C C . ALA A 1 90 ? 0.583 -13.077 5.979 1.00 94.94 90 ALA A C 1
ATOM 684 O O . ALA A 1 90 ? -0.644 -13.174 6.030 1.00 94.94 90 ALA A O 1
ATOM 685 N N . PHE A 1 91 ? 1.174 -11.946 5.592 1.00 92.94 91 PHE A N 1
ATOM 686 C CA . PHE A 1 91 ? 0.441 -10.810 5.031 1.00 92.94 91 PHE A CA 1
ATOM 687 C C . PHE A 1 91 ? 1.324 -10.075 4.016 1.00 92.94 91 PHE A C 1
ATOM 689 O O . PHE A 1 91 ? 2.282 -9.412 4.402 1.00 92.94 91 PHE A O 1
ATOM 696 N N . ASN A 1 92 ? 1.026 -10.226 2.728 1.00 91.56 92 ASN A N 1
ATOM 697 C CA . ASN A 1 92 ? 1.769 -9.642 1.612 1.00 91.56 92 ASN A CA 1
ATOM 698 C C . ASN A 1 92 ? 0.775 -9.042 0.609 1.00 91.56 92 ASN A C 1
ATOM 700 O O . ASN A 1 92 ? -0.072 -9.764 0.089 1.00 91.56 92 ASN A O 1
ATOM 704 N N . ASP A 1 93 ? 0.876 -7.738 0.345 1.00 91.19 93 ASP A N 1
ATOM 705 C CA . ASP A 1 93 ? -0.043 -6.974 -0.509 1.00 91.19 93 ASP A CA 1
ATOM 706 C C . ASP A 1 93 ? 0.302 -7.038 -1.997 1.00 91.19 93 ASP A C 1
ATOM 708 O O . ASP A 1 93 ? -0.317 -6.362 -2.817 1.00 91.19 93 ASP A O 1
ATOM 712 N N . TYR A 1 94 ? 1.299 -7.852 -2.342 1.00 91.38 94 TYR A N 1
ATOM 713 C CA . TYR A 1 94 ? 1.855 -8.009 -3.675 1.00 91.38 94 TYR A CA 1
ATOM 714 C C . TYR A 1 94 ? 2.402 -6.710 -4.278 1.00 91.38 94 TYR A C 1
ATOM 716 O O . TYR A 1 94 ? 2.736 -6.716 -5.462 1.00 91.38 94 TYR A O 1
ATOM 724 N N . TYR A 1 95 ? 2.545 -5.613 -3.523 1.00 86.31 95 TYR A N 1
ATOM 725 C CA . TYR A 1 95 ? 2.963 -4.318 -4.067 1.00 86.31 95 TYR A CA 1
ATOM 726 C C . TYR A 1 95 ? 4.343 -4.397 -4.728 1.00 86.31 95 TYR A C 1
ATOM 728 O O . TYR A 1 95 ? 4.477 -4.145 -5.927 1.00 86.31 95 TYR A O 1
ATOM 736 N N . GLY A 1 96 ? 5.360 -4.836 -3.978 1.00 84.44 96 GLY A N 1
ATOM 737 C CA . GLY A 1 96 ? 6.732 -4.937 -4.485 1.00 84.44 96 GLY A CA 1
ATOM 738 C C . GLY A 1 96 ? 6.857 -5.891 -5.677 1.00 84.44 96 GLY A C 1
ATOM 739 O O . GLY A 1 96 ? 7.520 -5.575 -6.661 1.00 84.44 96 GLY A O 1
ATOM 740 N N . VAL A 1 97 ? 6.153 -7.027 -5.638 1.00 88.25 97 VAL A N 1
ATOM 741 C CA . VAL A 1 97 ? 6.138 -8.004 -6.742 1.00 88.25 97 VAL A CA 1
ATOM 742 C C . VAL A 1 97 ? 5.419 -7.444 -7.973 1.00 88.25 97 VAL A C 1
ATOM 744 O O . VAL A 1 97 ? 5.888 -7.632 -9.093 1.00 88.25 97 VAL A O 1
ATOM 747 N N . SER A 1 98 ? 4.312 -6.719 -7.785 1.00 88.06 98 SER A N 1
ATOM 748 C CA . SER A 1 98 ? 3.584 -6.055 -8.876 1.00 88.06 98 SER A CA 1
ATOM 749 C C . SER A 1 98 ? 4.466 -5.053 -9.587 1.00 88.06 98 SER A C 1
ATOM 751 O O . SER A 1 98 ? 4.556 -5.059 -10.813 1.00 88.06 98 SER A O 1
ATOM 753 N N . TYR A 1 99 ? 5.162 -4.244 -8.796 1.00 84.50 99 TYR A N 1
ATOM 754 C CA . TYR A 1 99 ? 6.114 -3.275 -9.284 1.00 84.50 99 TYR A CA 1
ATOM 755 C C . TYR A 1 99 ? 7.211 -3.958 -10.116 1.00 84.50 99 TYR A C 1
ATOM 757 O O . TYR A 1 99 ? 7.434 -3.599 -11.272 1.00 84.50 99 TYR A O 1
ATOM 765 N N . GLN A 1 100 ? 7.902 -4.945 -9.534 1.00 86.12 100 GLN A N 1
ATOM 766 C CA . GLN A 1 100 ? 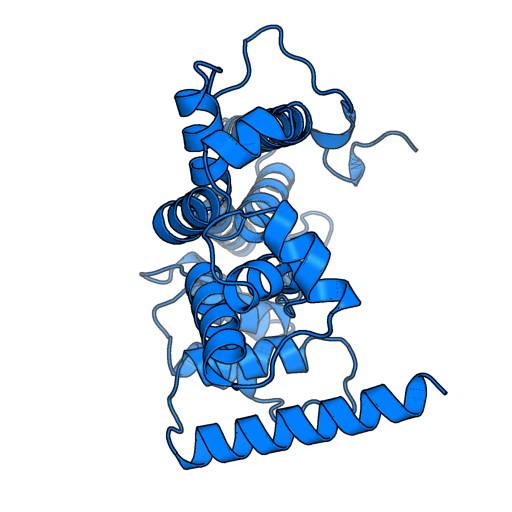9.017 -5.638 -10.186 1.00 86.12 100 GLN A CA 1
ATOM 767 C C . GLN A 1 100 ? 8.583 -6.292 -11.500 1.00 86.12 100 GLN A C 1
ATOM 769 O O . GLN A 1 100 ? 9.256 -6.140 -12.519 1.00 86.12 100 GLN A O 1
ATOM 774 N N . ASN A 1 101 ? 7.438 -6.978 -11.494 1.00 87.56 101 ASN A N 1
ATOM 775 C CA . ASN A 1 101 ? 6.907 -7.627 -12.687 1.00 87.56 101 ASN A CA 1
ATOM 776 C C . ASN A 1 101 ? 6.488 -6.613 -13.756 1.00 87.56 101 ASN A C 1
ATOM 778 O O . ASN A 1 101 ? 6.699 -6.868 -14.939 1.00 87.56 101 ASN A O 1
ATOM 782 N N . TYR A 1 102 ? 5.939 -5.460 -13.364 1.00 86.12 102 TYR A N 1
ATOM 783 C CA . TYR A 1 102 ? 5.587 -4.397 -14.303 1.00 86.12 102 TYR A CA 1
ATOM 784 C C . TYR A 1 102 ? 6.823 -3.775 -14.963 1.00 86.12 102 TYR A C 1
ATOM 786 O O . TYR A 1 102 ? 6.875 -3.665 -16.189 1.00 86.12 102 TYR A O 1
ATOM 794 N N . ALA A 1 103 ? 7.844 -3.431 -14.171 1.00 84.44 103 ALA A N 1
ATOM 795 C CA . ALA A 1 103 ? 9.099 -2.894 -14.690 1.00 84.44 103 ALA A CA 1
ATOM 796 C C . ALA A 1 103 ? 9.780 -3.870 -15.649 1.00 84.44 103 ALA A C 1
ATOM 798 O O . ALA A 1 103 ? 10.097 -3.512 -16.784 1.00 84.44 103 ALA A O 1
ATOM 799 N N . ARG A 1 104 ? 9.882 -5.136 -15.237 1.00 86.88 104 ARG A N 1
ATOM 800 C CA . ARG A 1 104 ? 10.424 -6.205 -16.070 1.00 86.88 104 ARG A CA 1
ATOM 801 C C . ARG A 1 104 ? 9.640 -6.379 -17.371 1.00 86.88 104 ARG A C 1
ATOM 803 O O . ARG A 1 104 ? 10.251 -6.520 -18.423 1.00 86.88 104 ARG A O 1
ATOM 810 N N . ALA A 1 105 ? 8.309 -6.328 -17.328 1.00 85.69 105 ALA A N 1
ATOM 811 C CA . ALA A 1 105 ? 7.485 -6.455 -18.528 1.00 85.69 105 ALA A CA 1
ATOM 812 C C . ALA A 1 105 ? 7.738 -5.326 -19.540 1.00 85.69 105 ALA A C 1
ATOM 814 O O . ALA A 1 105 ? 7.765 -5.586 -20.741 1.00 85.69 105 ALA A O 1
ATOM 815 N N . ILE A 1 106 ? 7.951 -4.088 -19.081 1.00 85.75 106 ILE A N 1
ATOM 816 C CA . ILE A 1 106 ? 8.290 -2.958 -19.962 1.00 85.75 106 ILE A CA 1
ATOM 817 C C . ILE A 1 106 ? 9.695 -3.129 -20.547 1.00 85.75 106 ILE A C 1
ATOM 819 O O . ILE A 1 106 ? 9.886 -2.938 -21.747 1.00 85.75 106 ILE A O 1
ATOM 823 N N . GLU A 1 107 ? 10.666 -3.519 -19.723 1.00 85.38 107 GLU A N 1
ATOM 824 C CA . GLU A 1 107 ? 12.047 -3.747 -20.158 1.00 85.38 107 GLU A CA 1
ATOM 825 C C . GLU A 1 107 ? 12.159 -4.895 -21.176 1.00 85.38 107 GLU A C 1
ATOM 827 O O . GLU A 1 107 ? 12.887 -4.784 -22.164 1.00 85.38 107 GLU A O 1
ATOM 832 N N . GLU A 1 108 ? 11.420 -5.986 -20.960 1.00 87.44 108 GLU A N 1
ATOM 833 C CA . GLU A 1 108 ? 11.430 -7.183 -21.808 1.00 87.44 108 GLU A CA 1
ATOM 834 C C . GLU A 1 108 ? 10.529 -7.067 -23.045 1.00 87.44 108 GLU A C 1
ATOM 836 O O . GLU A 1 108 ? 10.712 -7.825 -23.998 1.00 87.44 108 GLU A O 1
ATOM 841 N N . ALA A 1 109 ? 9.592 -6.109 -23.087 1.00 85.50 109 ALA A N 1
ATOM 842 C CA . ALA A 1 109 ? 8.729 -5.900 -24.252 1.00 85.50 109 ALA A CA 1
ATOM 843 C C . ALA A 1 109 ? 9.525 -5.584 -25.529 1.00 85.50 109 ALA A C 1
ATOM 845 O O . ALA A 1 109 ? 9.013 -5.771 -26.633 1.00 85.50 109 ALA A O 1
ATOM 846 N N . GLY A 1 110 ? 10.756 -5.072 -25.393 1.00 83.12 110 GLY A N 1
ATOM 847 C CA . GLY A 1 110 ? 11.620 -4.721 -26.522 1.00 83.12 110 GLY A CA 1
ATOM 848 C C . GLY A 1 110 ? 11.074 -3.577 -27.384 1.00 83.12 110 GLY A C 1
ATOM 849 O O . GLY A 1 110 ? 11.595 -3.319 -28.468 1.00 83.12 110 GLY A O 1
ATOM 850 N N . VAL A 1 111 ? 10.026 -2.890 -26.917 1.00 85.50 111 VAL A N 1
ATOM 851 C CA . VAL A 1 111 ? 9.431 -1.734 -27.586 1.00 85.50 111 VAL A CA 1
ATOM 852 C C . VAL A 1 111 ? 10.103 -0.474 -27.042 1.00 85.50 111 VAL A C 1
ATOM 854 O O . VAL A 1 111 ? 9.934 -0.171 -25.859 1.00 85.50 111 VAL A O 1
ATOM 857 N N . PRO A 1 112 ? 10.844 0.287 -27.866 1.00 87.12 112 PRO A N 1
ATOM 858 C CA . PRO A 1 112 ? 11.495 1.498 -27.393 1.00 87.12 112 PRO A CA 1
ATOM 859 C C . PRO A 1 112 ? 10.442 2.538 -26.972 1.00 87.12 112 PRO A C 1
ATOM 861 O O . PRO A 1 112 ? 9.484 2.774 -27.722 1.00 87.12 112 PRO A O 1
ATOM 864 N N . PRO A 1 113 ? 10.605 3.199 -25.811 1.00 89.12 113 PRO A N 1
ATOM 865 C CA . PRO A 1 113 ? 9.726 4.290 -25.420 1.00 89.12 113 PRO A CA 1
ATOM 866 C C . PRO A 1 113 ? 9.727 5.410 -26.477 1.00 89.12 113 PRO A C 1
ATOM 868 O O . PRO A 1 113 ? 10.789 5.748 -27.010 1.00 89.12 113 PRO A O 1
ATOM 871 N N . PRO A 1 114 ? 8.570 6.028 -26.790 1.00 91.38 114 PRO A N 1
ATOM 872 C CA . PRO A 1 114 ? 8.511 7.129 -27.749 1.00 91.38 114 PRO A CA 1
ATOM 873 C C . PRO A 1 114 ? 9.442 8.285 -27.345 1.00 91.38 114 PRO A C 1
ATOM 875 O O . PRO A 1 114 ? 9.546 8.563 -26.150 1.00 91.38 114 PRO A O 1
ATOM 878 N N . PRO A 1 115 ? 10.046 9.037 -28.289 1.00 92.25 115 PRO A N 1
ATOM 879 C CA . PRO A 1 115 ? 10.998 10.109 -27.964 1.00 92.25 115 PRO A CA 1
ATOM 880 C C . PRO A 1 115 ? 10.477 11.154 -26.966 1.00 92.25 115 PRO A C 1
ATOM 882 O O . PRO A 1 115 ? 11.225 11.612 -26.106 1.00 92.25 115 PRO A O 1
ATOM 885 N N . LEU A 1 116 ? 9.180 11.479 -27.037 1.00 92.19 116 LEU A N 1
ATOM 886 C CA . LEU A 1 116 ? 8.513 12.411 -26.116 1.00 92.19 116 LEU A CA 1
ATOM 887 C C . LEU A 1 116 ? 8.484 11.923 -24.660 1.00 92.19 116 LEU A C 1
ATOM 889 O O . LEU A 1 116 ? 8.355 12.736 -23.753 1.00 92.19 116 LEU A O 1
ATOM 893 N N . VAL A 1 117 ? 8.601 10.615 -24.439 1.00 91.25 117 VAL A N 1
ATOM 894 C CA . VAL A 1 117 ? 8.694 9.995 -23.112 1.00 91.25 117 VAL A CA 1
ATOM 895 C C . VAL A 1 117 ? 10.159 9.709 -22.767 1.00 91.25 117 VAL A C 1
ATOM 897 O O . VAL A 1 117 ? 10.593 9.953 -21.643 1.00 91.25 117 VAL A O 1
ATOM 900 N N . ALA A 1 118 ? 10.938 9.242 -23.747 1.00 90.88 118 ALA A N 1
ATOM 901 C CA . ALA A 1 118 ? 12.328 8.850 -23.562 1.00 90.88 118 ALA A CA 1
ATOM 902 C C . ALA A 1 118 ? 13.234 10.016 -23.139 1.00 90.88 118 ALA A C 1
ATOM 904 O O . ALA A 1 118 ? 14.042 9.853 -22.229 1.00 90.88 118 ALA A O 1
ATOM 905 N N . GLY A 1 119 ? 13.085 11.194 -23.758 1.00 91.50 119 GLY A N 1
ATOM 906 C CA . GLY A 1 119 ? 13.893 12.373 -23.431 1.00 91.50 119 GLY A CA 1
ATOM 907 C C . GLY A 1 119 ? 13.753 12.801 -21.964 1.00 91.50 119 GLY A C 1
ATOM 908 O O . GLY A 1 119 ? 14.756 12.836 -21.251 1.00 91.50 119 GLY A O 1
ATOM 909 N N . PRO A 1 120 ? 12.529 13.067 -21.468 1.00 89.88 120 PRO A N 1
ATOM 910 C CA . PRO A 1 120 ? 12.307 13.362 -20.053 1.00 89.88 120 PRO A CA 1
ATOM 911 C C . PRO A 1 120 ? 12.804 12.257 -19.113 1.00 89.88 120 PRO A C 1
ATOM 913 O O . PRO A 1 120 ? 13.432 12.561 -18.104 1.00 89.88 120 PRO A O 1
ATOM 916 N N . ALA A 1 121 ? 12.591 10.982 -19.454 1.00 90.31 121 ALA A N 1
ATOM 917 C CA . ALA A 1 121 ? 13.065 9.860 -18.645 1.00 90.31 121 ALA A CA 1
ATOM 918 C C . ALA A 1 121 ? 14.601 9.840 -18.491 1.00 90.31 121 ALA A C 1
ATOM 920 O O . ALA A 1 121 ? 15.102 9.601 -17.394 1.00 90.31 121 ALA A O 1
ATOM 921 N N . GLN A 1 122 ? 15.355 10.157 -19.549 1.00 90.12 122 GLN A N 1
ATOM 922 C CA . GLN A 1 122 ? 16.822 10.267 -19.487 1.00 90.12 122 GLN A CA 1
ATOM 923 C C . GLN A 1 122 ? 17.291 11.423 -18.597 1.00 90.12 122 GLN A C 1
ATOM 925 O O . GLN A 1 122 ? 18.308 11.303 -17.919 1.00 90.12 122 GLN A O 1
ATOM 930 N N . VAL A 1 123 ? 16.557 12.539 -18.593 1.00 87.81 123 VAL A N 1
ATOM 931 C CA . VAL A 1 123 ? 16.866 13.700 -17.745 1.00 87.81 123 VAL A CA 1
ATOM 932 C C . VAL A 1 123 ? 16.562 13.408 -16.275 1.00 87.81 123 VAL A C 1
ATOM 934 O O . VAL A 1 123 ? 17.326 13.814 -15.404 1.00 87.81 123 VAL A O 1
ATOM 937 N N . LEU A 1 124 ? 15.463 12.703 -15.997 1.00 83.44 124 LEU A N 1
ATOM 938 C CA . LEU A 1 124 ? 15.023 12.380 -14.637 1.00 83.44 124 LEU A CA 1
ATOM 939 C C . LEU A 1 124 ? 15.885 11.309 -13.958 1.00 83.44 124 LEU A C 1
ATOM 941 O O . LEU A 1 124 ? 15.998 11.314 -12.735 1.00 83.44 124 LEU A O 1
ATOM 945 N N . ALA A 1 125 ? 16.493 10.403 -14.726 1.00 86.06 125 ALA A N 1
ATOM 946 C CA . ALA A 1 125 ? 17.398 9.384 -14.202 1.00 86.06 125 ALA A CA 1
ATOM 947 C C . ALA A 1 125 ? 18.607 9.166 -15.131 1.00 86.06 125 ALA A C 1
ATOM 949 O O . ALA A 1 125 ? 18.676 8.162 -15.848 1.00 86.06 125 ALA A O 1
ATOM 950 N N . PRO A 1 126 ? 19.581 10.092 -15.137 1.00 83.38 126 PRO A N 1
ATOM 951 C CA . PRO A 1 126 ? 20.792 9.955 -15.929 1.00 83.38 126 PRO A CA 1
ATOM 952 C C . PRO A 1 126 ? 21.556 8.693 -15.515 1.00 83.38 126 PRO A C 1
ATOM 954 O O . PRO A 1 126 ? 21.913 8.526 -14.352 1.00 83.38 126 PRO A O 1
ATOM 957 N N 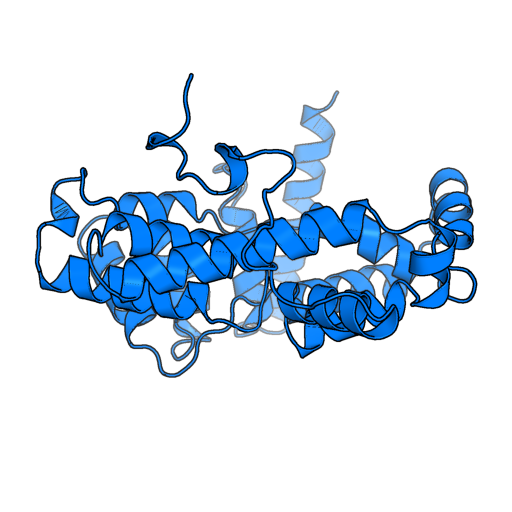. GLY A 1 127 ? 21.812 7.804 -16.475 1.00 83.62 127 GLY A N 1
ATOM 958 C CA . GLY A 1 127 ? 22.524 6.543 -16.244 1.00 83.62 127 GLY A CA 1
ATOM 959 C C . GLY A 1 127 ? 21.628 5.338 -15.951 1.00 83.62 127 GLY A C 1
ATOM 960 O O . GLY A 1 127 ? 22.120 4.214 -15.995 1.00 83.62 127 GLY A O 1
ATOM 961 N N . GLU A 1 128 ? 20.328 5.544 -15.733 1.00 85.25 128 GLU A N 1
ATOM 962 C CA . GLU A 1 128 ? 19.353 4.453 -15.712 1.00 85.25 128 GLU A CA 1
ATOM 963 C C . GLU A 1 128 ? 18.861 4.139 -17.130 1.00 85.25 128 GLU A C 1
ATOM 965 O O . GLU A 1 128 ? 18.914 4.965 -18.051 1.00 85.25 128 GLU A O 1
ATOM 970 N N . ARG A 1 129 ? 18.350 2.922 -17.317 1.00 86.62 129 ARG A N 1
ATOM 971 C CA . ARG A 1 129 ? 17.679 2.557 -18.564 1.00 86.62 129 ARG A CA 1
ATOM 972 C C . ARG A 1 129 ? 16.386 3.354 -18.717 1.00 86.62 129 ARG A C 1
ATOM 974 O O . ARG A 1 129 ? 15.591 3.453 -17.785 1.00 86.62 129 ARG A O 1
ATOM 981 N N . VAL A 1 130 ? 16.135 3.855 -19.927 1.00 90.06 130 VAL A N 1
ATOM 982 C CA . VAL A 1 130 ? 14.919 4.623 -20.237 1.00 90.06 130 VAL A CA 1
ATOM 983 C C . VAL A 1 130 ? 13.666 3.809 -19.934 1.00 90.06 130 VAL A C 1
ATOM 985 O O . VAL A 1 130 ? 12.740 4.333 -19.325 1.00 90.06 130 VAL A O 1
ATOM 988 N N . GLU A 1 131 ? 13.643 2.530 -20.319 1.00 89.06 131 GLU A N 1
ATOM 989 C CA . GLU A 1 131 ? 12.502 1.640 -20.078 1.00 89.06 131 GLU A CA 1
ATOM 990 C C . GLU A 1 131 ? 12.195 1.510 -18.586 1.00 89.06 131 GLU A C 1
ATOM 992 O O . GLU A 1 131 ? 11.040 1.646 -18.182 1.00 89.06 131 GLU A O 1
ATOM 997 N N . SER A 1 132 ? 13.236 1.330 -17.769 1.00 84.69 132 SER A N 1
ATOM 998 C CA . SER A 1 132 ? 13.114 1.229 -16.318 1.00 84.69 132 SER A CA 1
ATOM 999 C C . SER A 1 132 ? 12.520 2.505 -15.742 1.00 84.69 132 SER A C 1
ATOM 1001 O O . SER A 1 132 ? 11.562 2.421 -14.984 1.00 84.69 132 SER A O 1
ATOM 1003 N N . THR A 1 133 ? 13.017 3.684 -16.137 1.00 87.38 133 THR A N 1
ATOM 1004 C CA . THR A 1 133 ? 12.483 4.983 -15.687 1.00 87.38 133 THR A CA 1
ATOM 1005 C C . THR A 1 133 ? 11.025 5.181 -16.101 1.00 87.38 133 THR A C 1
ATOM 1007 O O . THR A 1 133 ? 10.205 5.622 -15.295 1.00 87.38 133 THR A O 1
ATOM 1010 N N . VAL A 1 134 ? 10.668 4.814 -17.335 1.00 88.56 134 VAL A N 1
ATOM 1011 C CA . VAL A 1 134 ? 9.280 4.875 -17.818 1.00 88.56 134 VAL A CA 1
ATOM 1012 C C . VAL A 1 134 ? 8.370 3.970 -17.002 1.00 88.56 134 VAL A C 1
ATOM 1014 O O . VAL A 1 134 ? 7.285 4.403 -16.612 1.00 88.56 134 VAL A O 1
ATOM 1017 N N . ALA A 1 135 ? 8.817 2.755 -16.688 1.00 85.94 135 ALA A N 1
ATOM 1018 C CA . ALA A 1 135 ? 8.058 1.859 -15.835 1.00 85.94 135 ALA A CA 1
ATOM 1019 C C . ALA A 1 135 ? 7.789 2.459 -14.452 1.00 85.94 135 ALA A C 1
ATOM 1021 O O . ALA A 1 135 ? 6.671 2.337 -13.956 1.00 85.94 135 ALA A O 1
ATOM 1022 N N . GLN A 1 136 ? 8.759 3.164 -13.859 1.00 80.94 136 GLN A N 1
ATOM 1023 C CA . GLN A 1 136 ? 8.558 3.802 -12.549 1.00 80.94 136 GLN A CA 1
ATOM 1024 C C . GLN A 1 136 ? 7.518 4.906 -12.598 1.00 80.94 136 GLN A C 1
ATOM 1026 O O . GLN A 1 136 ? 6.704 5.025 -11.689 1.00 80.94 136 GLN A O 1
ATOM 1031 N N . LEU A 1 137 ? 7.531 5.708 -13.661 1.00 81.75 137 LEU A N 1
ATOM 1032 C CA . LEU A 1 137 ? 6.571 6.795 -13.820 1.00 81.75 137 LEU A CA 1
ATOM 1033 C C . LEU A 1 137 ? 5.151 6.264 -14.055 1.00 81.75 137 LEU A C 1
ATOM 1035 O O . LEU A 1 137 ? 4.190 6.889 -13.618 1.00 81.75 137 LEU A O 1
ATOM 1039 N N . GLN A 1 138 ? 5.018 5.109 -14.710 1.00 83.94 138 GLN A N 1
ATOM 1040 C CA . GLN A 1 138 ? 3.725 4.498 -15.031 1.00 83.94 138 GLN A CA 1
ATOM 1041 C C . GLN A 1 138 ? 3.184 3.561 -13.951 1.00 83.94 138 GLN A C 1
ATOM 1043 O O . GLN A 1 138 ? 2.027 3.162 -14.020 1.00 83.94 138 GLN A O 1
ATOM 1048 N N . VAL A 1 139 ? 3.985 3.184 -12.956 1.00 78.38 139 VAL A N 1
ATOM 1049 C CA . VAL A 1 139 ? 3.564 2.198 -11.951 1.00 78.38 139 VAL A CA 1
ATOM 1050 C C . VAL A 1 139 ? 2.355 2.653 -11.126 1.00 78.38 139 VAL A C 1
ATOM 1052 O O . VAL A 1 139 ? 1.589 1.829 -10.635 1.00 78.38 139 VAL A O 1
ATOM 1055 N N . TRP A 1 140 ? 2.138 3.966 -11.034 1.00 73.06 140 TRP A N 1
ATOM 1056 C CA . TRP A 1 140 ? 0.977 4.579 -10.388 1.00 73.06 140 TRP A CA 1
ATOM 1057 C C . TRP A 1 140 ? -0.343 4.319 -11.125 1.00 73.06 140 TRP A C 1
ATOM 1059 O O . TRP A 1 140 ? -1.408 4.481 -10.534 1.00 73.06 140 TRP A O 1
ATOM 1069 N N . ASP A 1 141 ? -0.283 3.878 -12.384 1.00 77.81 141 ASP A N 1
ATOM 1070 C CA . ASP A 1 141 ? -1.449 3.470 -13.170 1.00 77.81 141 ASP A CA 1
ATOM 1071 C C . ASP A 1 141 ? -1.801 1.984 -12.976 1.00 77.81 141 ASP A C 1
ATOM 1073 O O . ASP A 1 141 ? -2.766 1.493 -13.576 1.00 77.81 141 ASP A O 1
ATOM 1077 N N . LEU A 1 142 ? -1.033 1.240 -12.165 1.00 78.56 142 LEU A N 1
ATOM 1078 C CA . LEU A 1 142 ? -1.348 -0.156 -11.885 1.00 78.56 142 LEU A CA 1
ATOM 1079 C C . LEU A 1 142 ? -2.701 -0.268 -11.162 1.00 78.56 142 LEU A C 1
ATOM 1081 O O . LEU A 1 142 ? -2.954 0.455 -10.193 1.00 78.56 142 LEU A O 1
ATOM 1085 N N . PRO A 1 143 ? -3.579 -1.192 -11.594 1.00 78.38 143 PRO A N 1
ATOM 1086 C CA . PRO A 1 143 ? -4.836 -1.424 -10.905 1.00 78.38 143 PRO A CA 1
ATOM 1087 C C . PRO A 1 143 ? -4.564 -1.890 -9.472 1.00 78.38 143 PRO A C 1
ATOM 1089 O O . PRO A 1 143 ? -3.755 -2.787 -9.235 1.00 78.38 143 PRO A O 1
ATOM 1092 N N . SER A 1 144 ? -5.266 -1.278 -8.523 1.00 78.69 144 SER A N 1
ATOM 1093 C CA . SER A 1 144 ? -5.208 -1.622 -7.104 1.00 78.69 144 SER A CA 1
ATOM 1094 C C . SER A 1 144 ? -6.500 -2.317 -6.665 1.00 78.69 144 SER A C 1
ATOM 1096 O O . SER A 1 144 ? -7.555 -2.081 -7.262 1.00 78.69 144 SER A O 1
ATOM 1098 N N . PRO A 1 145 ? -6.449 -3.170 -5.626 1.00 81.56 145 PRO A N 1
ATOM 1099 C CA . PRO A 1 145 ? -7.657 -3.724 -5.027 1.00 81.56 145 PRO A CA 1
ATOM 1100 C C . PRO A 1 145 ? -8.592 -2.625 -4.514 1.00 81.56 145 PRO A C 1
ATOM 1102 O O . PRO A 1 145 ? -8.157 -1.583 -4.017 1.00 81.56 145 PRO A O 1
ATOM 1105 N N . TRP A 1 146 ? -9.897 -2.871 -4.548 1.00 81.06 146 TRP A N 1
ATOM 1106 C CA . TRP A 1 146 ? -10.900 -1.933 -4.064 1.00 81.06 146 TRP A CA 1
ATOM 1107 C C . TRP A 1 146 ? -11.013 -1.987 -2.534 1.00 81.06 146 TRP A C 1
ATOM 1109 O O . TRP A 1 146 ? -11.909 -2.598 -1.947 1.00 81.06 146 TRP A O 1
ATOM 1119 N N . PHE A 1 147 ? -10.118 -1.265 -1.859 1.00 87.88 147 PHE A N 1
ATOM 1120 C CA . PHE A 1 147 ? -10.066 -1.192 -0.392 1.00 87.88 147 PHE A CA 1
ATOM 1121 C C . PHE A 1 147 ? -11.336 -0.622 0.259 1.00 87.88 147 PHE A C 1
ATOM 1123 O O . PHE A 1 147 ? -11.632 -0.933 1.413 1.00 87.88 147 PHE A O 1
ATOM 1130 N N . GLN A 1 148 ? -12.121 0.186 -0.464 1.00 87.69 148 GLN A N 1
ATOM 1131 C CA . GLN A 1 148 ? -13.346 0.800 0.064 1.00 87.69 148 GLN A CA 1
ATOM 1132 C C . GLN A 1 148 ? -14.345 -0.228 0.605 1.00 87.69 148 GLN A C 1
ATOM 1134 O O . GLN A 1 148 ? -15.019 0.056 1.591 1.00 87.69 148 GLN A O 1
ATOM 1139 N N . ASN A 1 149 ? -14.454 -1.412 -0.001 1.00 89.50 149 ASN A N 1
ATOM 1140 C CA . ASN A 1 149 ? -15.400 -2.420 0.476 1.00 89.50 149 ASN A CA 1
ATOM 1141 C C . ASN A 1 149 ? -14.975 -3.009 1.823 1.00 89.50 149 ASN A C 1
ATOM 1143 O O . ASN A 1 149 ? -15.825 -3.221 2.681 1.00 89.50 149 ASN A O 1
ATOM 1147 N N . VAL A 1 150 ? -13.672 -3.172 2.060 1.00 91.50 150 VAL A N 1
ATOM 1148 C CA . VAL A 1 150 ? -13.145 -3.589 3.371 1.00 91.50 150 VAL A CA 1
ATOM 1149 C C . VAL A 1 150 ? -13.296 -2.468 4.395 1.00 91.50 150 VAL A C 1
ATOM 1151 O O . VAL A 1 150 ? -13.732 -2.715 5.516 1.00 91.50 150 VAL A O 1
ATOM 1154 N N . LEU A 1 151 ? -13.020 -1.217 4.006 1.00 91.81 151 LEU A N 1
ATOM 1155 C CA . LEU A 1 151 ? -13.276 -0.052 4.859 1.00 91.81 151 LEU A CA 1
ATOM 1156 C C . LEU A 1 151 ? -14.745 0.024 5.286 1.00 91.81 151 LEU A C 1
ATOM 1158 O O . LEU A 1 151 ? -15.032 0.285 6.448 1.00 91.81 151 LEU A O 1
ATOM 1162 N N . ASN A 1 152 ? -15.660 -0.223 4.351 1.00 90.25 152 ASN A N 1
ATOM 1163 C CA . ASN A 1 152 ? -17.093 -0.285 4.601 1.00 90.25 152 ASN A CA 1
ATOM 1164 C C . ASN A 1 152 ? -17.455 -1.468 5.509 1.00 90.25 152 ASN A C 1
ATOM 1166 O O . ASN A 1 152 ? -18.274 -1.314 6.409 1.00 90.25 152 ASN A O 1
ATOM 1170 N N . LEU A 1 153 ? -16.855 -2.640 5.285 1.00 89.88 153 LEU A N 1
ATOM 1171 C CA . LEU A 1 153 ? -17.075 -3.829 6.108 1.00 89.88 153 LEU A CA 1
ATOM 1172 C C . LEU A 1 153 ? -16.672 -3.592 7.568 1.00 89.88 153 LEU A C 1
ATOM 1174 O O . LEU A 1 153 ? -17.302 -4.153 8.456 1.00 89.88 153 LEU A O 1
ATOM 1178 N N . CYS A 1 154 ? -15.666 -2.744 7.794 1.00 92.81 154 CYS A N 1
ATOM 1179 C CA . CYS A 1 154 ? -15.104 -2.398 9.097 1.00 92.81 154 CYS A CA 1
ATOM 1180 C C . CYS A 1 154 ? -15.508 -1.004 9.616 1.00 92.81 154 CYS A C 1
ATOM 1182 O O . CYS A 1 154 ? -14.887 -0.491 10.547 1.00 92.81 154 CYS A O 1
ATOM 1184 N N . ASP A 1 155 ? -16.528 -0.369 9.035 1.00 89.88 155 ASP A N 1
ATOM 1185 C CA . ASP A 1 155 ? -17.024 0.937 9.480 1.00 89.88 155 ASP A CA 1
ATOM 1186 C C . ASP A 1 155 ? -17.897 0.789 10.745 1.00 89.88 155 ASP A C 1
ATOM 1188 O O . ASP A 1 155 ? -18.961 0.169 10.664 1.00 89.88 155 ASP A O 1
ATOM 1192 N N . PRO A 1 156 ? -17.517 1.376 11.901 1.00 86.44 156 PRO A N 1
ATOM 1193 C CA . PRO A 1 156 ? -18.288 1.267 13.144 1.00 86.44 156 PRO A CA 1
ATOM 1194 C C . PRO A 1 156 ? -19.703 1.855 13.060 1.00 86.44 156 PRO A C 1
ATOM 1196 O O . PRO A 1 156 ? -20.536 1.539 13.904 1.00 86.44 156 PRO A O 1
ATOM 1199 N N . ASN A 1 157 ? -19.987 2.704 12.067 1.00 83.81 157 ASN A N 1
ATOM 1200 C CA . ASN A 1 157 ? -21.316 3.289 11.873 1.00 83.81 157 ASN A CA 1
ATOM 1201 C C . ASN A 1 157 ? -22.248 2.396 11.046 1.00 83.81 157 ASN A C 1
ATOM 1203 O O . ASN A 1 157 ? -23.442 2.676 10.932 1.00 83.81 157 ASN A O 1
ATOM 1207 N N . ARG A 1 158 ? -21.725 1.323 10.447 1.00 74.44 158 ARG A N 1
ATOM 1208 C CA . ARG A 1 158 ? -22.534 0.286 9.808 1.00 74.44 158 ARG A CA 1
ATOM 1209 C C . ARG A 1 158 ? -22.806 -0.778 10.872 1.00 74.44 158 ARG A C 1
ATOM 1211 O O . ARG A 1 158 ? -21.928 -1.103 11.652 1.00 74.44 158 ARG A O 1
ATOM 1218 N N . GLY A 1 159 ? -24.029 -1.293 10.973 1.00 58.97 159 GLY A N 1
ATOM 1219 C CA . GLY A 1 159 ? -24.472 -2.042 12.164 1.00 58.97 159 GLY A CA 1
ATOM 1220 C C . GLY A 1 159 ? -23.696 -3.325 12.517 1.00 58.97 159 GLY A C 1
ATOM 1221 O O . GLY A 1 159 ? -23.843 -3.822 13.627 1.00 58.97 159 GLY A O 1
ATOM 1222 N N . LEU A 1 160 ? -22.877 -3.869 11.610 1.00 63.97 160 LEU A N 1
ATOM 1223 C CA . LEU A 1 160 ? -22.229 -5.181 11.759 1.00 63.97 160 LEU A CA 1
ATOM 1224 C C . LEU A 1 160 ? -20.878 -5.138 12.509 1.00 63.97 160 LEU A C 1
ATOM 1226 O O . LEU A 1 160 ? -20.663 -5.984 13.374 1.00 63.97 160 LEU A O 1
ATOM 1230 N N . PRO A 1 161 ? -19.999 -4.134 12.316 1.00 60.69 161 PRO A N 1
ATOM 1231 C CA . PRO A 1 161 ? -18.841 -3.910 13.195 1.00 60.69 161 PRO A CA 1
ATOM 1232 C C . PRO A 1 161 ? -19.147 -3.613 14.670 1.00 60.69 161 PRO A C 1
ATOM 1234 O O . PRO A 1 161 ? -18.213 -3.476 15.458 1.00 60.69 161 PRO A O 1
ATOM 1237 N N . ALA A 1 162 ? -20.420 -3.516 15.067 1.00 64.56 162 ALA A N 1
ATOM 1238 C CA . ALA A 1 162 ? -20.808 -3.477 16.476 1.00 64.56 162 ALA A CA 1
ATOM 1239 C C . ALA A 1 162 ? -20.614 -4.837 17.178 1.00 64.56 162 ALA A C 1
ATOM 1241 O O . ALA A 1 162 ? -20.473 -4.874 18.402 1.00 64.56 162 ALA A O 1
ATOM 1242 N N . GLU A 1 163 ? -20.567 -5.950 16.433 1.00 81.44 163 GLU A N 1
ATOM 1243 C CA . GLU A 1 163 ? -20.258 -7.258 17.009 1.00 81.44 163 GLU A CA 1
ATOM 1244 C C . GLU A 1 163 ? -18.802 -7.306 17.508 1.00 81.44 163 GLU A C 1
ATOM 1246 O O . GLU A 1 163 ? -17.875 -7.053 16.731 1.00 81.44 163 GLU A O 1
ATOM 1251 N N . PRO A 1 164 ? -18.550 -7.680 18.781 1.00 87.69 164 PRO A N 1
ATOM 1252 C CA . PRO A 1 164 ? -17.207 -7.616 19.359 1.00 87.69 164 PRO A CA 1
ATOM 1253 C C . PRO A 1 164 ? -16.146 -8.415 18.594 1.00 87.69 164 PRO A C 1
ATOM 1255 O O . PRO A 1 164 ? -14.997 -7.984 18.512 1.00 87.69 164 PRO A O 1
ATOM 1258 N N . THR A 1 165 ? -16.522 -9.562 18.019 1.00 90.50 165 THR A N 1
ATOM 1259 C CA . THR A 1 165 ? -15.589 -10.419 17.271 1.00 90.50 165 THR A CA 1
ATOM 1260 C C . THR A 1 165 ? -15.232 -9.821 15.913 1.00 90.50 165 THR A C 1
ATOM 1262 O O . THR A 1 165 ? -14.055 -9.765 15.576 1.00 90.50 165 THR A O 1
ATOM 1265 N N . VAL A 1 166 ? -16.212 -9.284 15.178 1.00 91.19 166 VAL A N 1
ATOM 1266 C CA . VAL A 1 166 ? -15.984 -8.590 13.900 1.00 91.19 166 VAL A CA 1
ATOM 1267 C C . VAL A 1 166 ? -15.139 -7.338 14.118 1.00 91.19 166 VAL A C 1
ATOM 1269 O O . VAL A 1 166 ? -14.185 -7.098 13.381 1.00 91.19 166 VAL A O 1
ATOM 1272 N N . ARG A 1 167 ? -15.426 -6.569 15.176 1.00 93.25 167 ARG A N 1
ATOM 1273 C CA . ARG A 1 167 ? -14.607 -5.415 15.560 1.00 93.25 167 ARG A CA 1
ATOM 1274 C C . ARG A 1 167 ? -13.158 -5.810 15.837 1.00 93.25 167 ARG A C 1
ATOM 1276 O O . ARG A 1 167 ? -12.252 -5.116 15.382 1.00 93.25 167 ARG A O 1
ATOM 1283 N N . ALA A 1 168 ? -12.939 -6.893 16.582 1.00 95.38 168 ALA A N 1
ATOM 1284 C CA . ALA A 1 168 ? -11.600 -7.394 16.874 1.00 95.38 168 ALA A CA 1
ATOM 1285 C C . ALA A 1 168 ? -10.872 -7.827 15.592 1.00 95.38 168 ALA A C 1
ATOM 1287 O O . ALA A 1 168 ? -9.751 -7.380 15.367 1.00 95.38 168 ALA A O 1
ATOM 1288 N N . ASP A 1 169 ? -11.532 -8.594 14.719 1.00 96.88 169 ASP A N 1
ATOM 1289 C CA . ASP A 1 169 ? -10.973 -9.032 13.434 1.00 96.88 169 ASP A CA 1
ATOM 1290 C C . ASP A 1 169 ? -10.600 -7.824 12.545 1.00 96.88 169 ASP A C 1
ATOM 1292 O O . ASP A 1 169 ? -9.508 -7.781 11.975 1.00 96.88 169 ASP A O 1
ATOM 1296 N N . CYS A 1 170 ? -11.445 -6.787 12.491 1.00 96.88 170 CYS A N 1
ATOM 1297 C CA . CYS A 1 170 ? -11.155 -5.540 11.778 1.00 96.88 170 CYS A CA 1
ATOM 1298 C C . CYS A 1 170 ? -9.972 -4.757 12.367 1.00 96.88 170 CYS A C 1
ATOM 1300 O O . CYS A 1 170 ? -9.173 -4.205 11.607 1.00 96.88 170 CYS A O 1
ATOM 1302 N N . ILE A 1 171 ? -9.845 -4.692 13.698 1.00 97.19 171 ILE A N 1
ATOM 1303 C CA . ILE A 1 171 ? -8.688 -4.063 14.352 1.00 97.19 171 ILE A CA 1
ATOM 1304 C C . ILE A 1 171 ? -7.421 -4.845 14.005 1.00 97.19 171 ILE A C 1
ATOM 1306 O O . ILE A 1 171 ? -6.455 -4.243 13.551 1.00 97.19 171 ILE A O 1
ATOM 1310 N N . THR A 1 172 ? -7.437 -6.173 14.141 1.00 98.06 172 THR A N 1
ATOM 1311 C CA . THR A 1 172 ? -6.289 -7.026 13.813 1.00 98.06 172 THR A CA 1
ATOM 1312 C C . THR A 1 172 ? -5.870 -6.866 12.353 1.00 98.06 172 THR A C 1
ATOM 1314 O O . THR A 1 172 ? -4.692 -6.635 12.084 1.00 98.06 172 THR A O 1
ATOM 1317 N N . LEU A 1 173 ? -6.810 -6.927 11.404 1.00 97.38 173 LEU A N 1
ATOM 1318 C CA . LEU A 1 173 ? -6.517 -6.695 9.989 1.00 97.38 173 LEU A CA 1
ATOM 1319 C C . LEU A 1 173 ? -5.937 -5.293 9.754 1.00 97.38 173 LEU A C 1
ATOM 1321 O O . LEU A 1 173 ? -4.922 -5.150 9.074 1.00 97.38 173 LEU A O 1
ATOM 1325 N N . GLY A 1 174 ? -6.563 -4.261 10.325 1.00 96.81 174 GLY A N 1
ATOM 1326 C CA . GLY A 1 174 ? -6.119 -2.881 10.170 1.00 96.81 174 GLY A CA 1
ATOM 1327 C C . GLY A 1 174 ? -4.708 -2.648 10.720 1.00 96.81 174 GLY A C 1
ATOM 1328 O O . GLY A 1 174 ? -3.905 -1.985 10.070 1.00 96.81 174 GLY A O 1
ATOM 1329 N N . THR A 1 175 ? -4.364 -3.250 11.862 1.00 97.25 175 THR A N 1
ATOM 1330 C CA . THR A 1 175 ? -3.009 -3.198 12.431 1.00 97.25 175 THR A CA 1
ATOM 1331 C C . THR A 1 175 ? -1.996 -3.878 11.511 1.00 97.25 175 THR A C 1
ATOM 1333 O O . THR A 1 175 ? -0.951 -3.301 11.221 1.00 97.25 175 THR A O 1
ATOM 1336 N N . ARG A 1 176 ? -2.319 -5.059 10.968 1.00 95.56 176 ARG A N 1
ATOM 1337 C CA . ARG A 1 176 ? -1.437 -5.767 10.021 1.00 95.56 176 ARG A CA 1
ATOM 1338 C C . ARG A 1 176 ? -1.170 -4.953 8.759 1.00 95.56 176 ARG A C 1
ATOM 1340 O O . ARG A 1 176 ? -0.027 -4.871 8.324 1.00 95.56 176 ARG A O 1
ATOM 1347 N N . LEU A 1 177 ? -2.207 -4.327 8.206 1.00 94.50 177 LEU A N 1
ATOM 1348 C CA . LEU A 1 177 ? -2.087 -3.402 7.079 1.00 94.50 177 LEU A CA 1
ATOM 1349 C C . LEU A 1 177 ? -1.218 -2.189 7.438 1.00 94.50 177 LEU A C 1
ATOM 1351 O O . LEU A 1 177 ? -0.328 -1.824 6.678 1.00 94.50 177 LEU A O 1
ATOM 1355 N N . ALA A 1 178 ? -1.435 -1.585 8.611 1.00 94.31 178 ALA A N 1
ATOM 1356 C CA . ALA A 1 178 ? -0.700 -0.405 9.064 1.00 94.31 178 ALA A CA 1
ATOM 1357 C C . ALA A 1 178 ? 0.804 -0.658 9.248 1.00 94.31 178 ALA A C 1
ATOM 1359 O O . ALA A 1 178 ? 1.597 0.238 8.974 1.00 94.31 178 ALA A O 1
ATOM 1360 N N . HIS A 1 179 ? 1.197 -1.863 9.666 1.00 92.12 179 HIS A N 1
ATOM 1361 C CA . HIS A 1 179 ? 2.594 -2.230 9.939 1.00 92.12 179 HIS A CA 1
ATOM 1362 C C . HIS A 1 179 ? 3.295 -2.988 8.816 1.00 92.12 179 HIS A C 1
ATOM 1364 O O . HIS A 1 179 ? 4.470 -3.324 8.944 1.00 92.12 179 HIS A O 1
ATOM 1370 N N . MET A 1 180 ? 2.591 -3.292 7.733 1.00 88.31 180 MET A N 1
ATOM 1371 C CA . MET A 1 180 ? 3.153 -4.074 6.644 1.00 88.31 180 MET A CA 1
ATOM 1372 C C . MET A 1 180 ? 4.326 -3.331 5.970 1.00 88.31 180 MET A C 1
ATOM 1374 O O . MET A 1 180 ? 4.171 -2.160 5.614 1.00 88.31 180 MET A O 1
ATOM 1378 N N . PRO A 1 181 ? 5.473 -3.999 5.742 1.00 79.38 181 PRO A N 1
ATOM 1379 C CA . PRO A 1 181 ? 6.515 -3.497 4.855 1.00 79.38 181 PRO A CA 1
ATOM 1380 C C . PRO A 1 181 ? 6.032 -3.702 3.414 1.00 79.38 181 PRO A C 1
ATOM 1382 O O . PRO A 1 181 ? 6.153 -4.790 2.856 1.00 79.38 181 PRO A O 1
ATOM 1385 N N . GLY A 1 182 ? 5.371 -2.695 2.846 1.00 73.44 182 GLY A N 1
ATOM 1386 C CA . GLY A 1 182 ? 4.685 -2.831 1.562 1.00 73.44 182 GLY A CA 1
ATOM 1387 C C . GLY A 1 182 ? 4.287 -1.498 0.946 1.00 73.44 182 GLY A C 1
ATOM 1388 O O . GLY A 1 182 ? 4.953 -0.476 1.150 1.00 73.44 182 GLY A O 1
ATOM 1389 N N . GLY A 1 183 ? 3.215 -1.529 0.156 1.00 74.50 183 GLY A N 1
ATOM 1390 C CA . GLY A 1 183 ? 2.686 -0.348 -0.508 1.00 74.50 183 GLY A CA 1
ATOM 1391 C C . GLY A 1 183 ? 2.077 0.620 0.497 1.00 74.50 183 GLY A C 1
ATOM 1392 O O . GLY A 1 183 ? 1.308 0.233 1.380 1.00 74.50 183 GLY A O 1
ATOM 1393 N N . LEU A 1 184 ? 2.358 1.908 0.315 1.00 79.12 184 LEU A N 1
ATOM 1394 C CA . LEU A 1 184 ? 1.834 2.978 1.158 1.00 79.12 184 LEU A CA 1
ATOM 1395 C C . LEU A 1 184 ? 0.313 2.918 1.347 1.00 79.12 184 LEU A C 1
ATOM 1397 O O . LEU A 1 184 ? -0.209 3.221 2.425 1.00 79.12 184 LEU A O 1
ATOM 1401 N N . LEU A 1 185 ? -0.407 2.537 0.290 1.00 84.62 185 LEU A N 1
ATOM 1402 C CA . LEU A 1 185 ? -1.861 2.450 0.309 1.00 84.62 185 LEU A CA 1
ATOM 1403 C C . LEU A 1 185 ? -2.345 1.475 1.392 1.00 84.62 185 LEU A C 1
ATOM 1405 O O . LEU A 1 185 ? -3.266 1.812 2.135 1.00 84.62 185 LEU A O 1
ATOM 1409 N N . SER A 1 186 ? -1.683 0.327 1.551 1.00 89.06 186 SER A N 1
ATOM 1410 C CA . SER A 1 186 ? -1.988 -0.654 2.596 1.00 89.06 186 SER A CA 1
ATOM 1411 C C . SER A 1 186 ? -1.822 -0.038 3.988 1.00 89.06 186 SER A C 1
ATOM 1413 O O . SER A 1 186 ? -2.759 -0.083 4.792 1.00 89.06 186 SER A O 1
ATOM 1415 N N . ASN A 1 187 ? -0.695 0.640 4.249 1.00 90.12 187 ASN A N 1
ATOM 1416 C CA . ASN A 1 187 ? -0.454 1.288 5.543 1.00 90.12 187 ASN A CA 1
ATOM 1417 C C . ASN A 1 187 ? -1.503 2.365 5.848 1.00 90.12 187 ASN A C 1
ATOM 1419 O O . ASN A 1 187 ? -2.040 2.438 6.959 1.00 90.12 187 ASN A O 1
ATOM 1423 N N . MET A 1 188 ? -1.837 3.187 4.848 1.00 89.31 188 MET A N 1
ATOM 1424 C CA . MET A 1 188 ? -2.846 4.232 4.983 1.00 89.31 188 MET A CA 1
ATO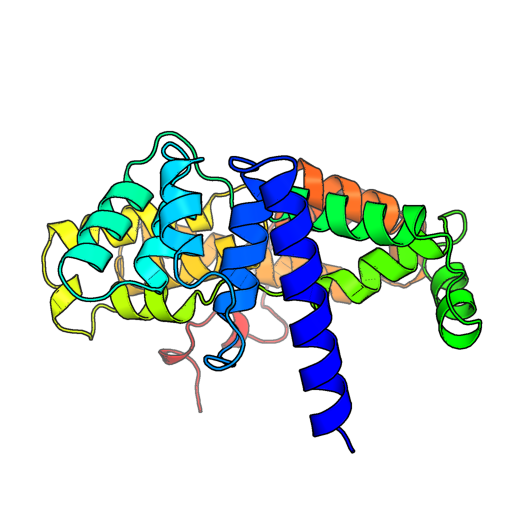M 1425 C C . MET A 1 188 ? -4.223 3.656 5.316 1.00 89.31 188 MET A C 1
ATOM 1427 O O . MET A 1 188 ? -4.853 4.116 6.272 1.00 89.31 188 MET A O 1
ATOM 1431 N N . ILE A 1 189 ? -4.676 2.646 4.572 1.00 91.50 189 ILE A N 1
ATOM 1432 C CA . ILE A 1 189 ? -5.972 1.995 4.791 1.00 91.50 189 ILE A CA 1
ATOM 1433 C C . ILE A 1 189 ? -6.031 1.370 6.187 1.00 91.50 189 ILE A C 1
ATOM 1435 O O . ILE A 1 189 ? -6.984 1.628 6.926 1.00 91.50 189 ILE A O 1
ATOM 1439 N N . GLY A 1 190 ? -4.986 0.640 6.590 1.00 94.38 190 GLY A N 1
ATOM 1440 C CA . GLY A 1 190 ? -4.890 0.048 7.923 1.00 94.38 190 GLY A CA 1
ATOM 1441 C C . GLY A 1 190 ? -4.989 1.082 9.045 1.00 94.38 190 GLY A C 1
ATOM 1442 O O . GLY A 1 190 ? -5.807 0.940 9.957 1.00 94.38 190 GLY A O 1
ATOM 1443 N N . SER A 1 191 ? -4.237 2.184 8.930 1.00 94.44 191 SER A N 1
ATOM 1444 C CA . SER A 1 191 ? -4.259 3.265 9.926 1.00 94.44 191 SER A CA 1
ATOM 1445 C C . SER A 1 191 ? -5.647 3.902 10.071 1.00 94.44 191 SER A C 1
ATOM 1447 O O . SER A 1 191 ? -6.093 4.179 11.186 1.00 94.44 191 SER A O 1
ATOM 1449 N N . VAL A 1 192 ? -6.374 4.087 8.962 1.00 93.75 192 VAL A N 1
ATOM 1450 C CA . VAL A 1 192 ? -7.736 4.640 8.955 1.00 93.75 192 VAL A CA 1
ATOM 1451 C C . VAL A 1 192 ? -8.718 3.688 9.635 1.00 93.75 192 VAL A C 1
ATOM 1453 O O . VAL A 1 192 ? -9.503 4.129 10.477 1.00 93.75 192 VAL A O 1
ATOM 1456 N N . MET A 1 193 ? -8.660 2.392 9.309 1.00 95.06 193 MET A N 1
ATOM 1457 C CA . MET A 1 193 ? -9.516 1.369 9.922 1.00 95.06 193 MET A CA 1
ATOM 1458 C C . MET A 1 193 ? -9.365 1.365 11.443 1.00 95.06 193 MET A C 1
ATOM 1460 O O . MET A 1 193 ? -10.346 1.481 12.178 1.00 95.06 193 MET A O 1
ATOM 1464 N N . VAL A 1 194 ? -8.124 1.288 11.920 1.00 96.75 194 VAL A N 1
ATOM 1465 C CA . VAL A 1 194 ? -7.833 1.187 13.351 1.00 96.75 194 VAL A CA 1
ATOM 1466 C C . VAL A 1 194 ? -8.196 2.473 14.088 1.00 96.75 194 VAL A C 1
ATOM 1468 O O . VAL A 1 194 ? -8.808 2.396 15.150 1.00 96.75 194 VAL A O 1
ATOM 1471 N N . ARG A 1 195 ? -7.917 3.660 13.528 1.00 95.50 195 ARG A N 1
ATOM 1472 C CA . ARG A 1 195 ? -8.307 4.940 14.154 1.00 95.50 195 ARG A CA 1
ATOM 1473 C C . ARG A 1 195 ? -9.811 5.051 14.382 1.00 95.50 195 ARG A C 1
ATOM 1475 O O . ARG A 1 195 ? -10.236 5.555 15.417 1.00 95.50 195 ARG A O 1
ATOM 1482 N N . ARG A 1 196 ? -10.621 4.571 13.435 1.00 93.69 196 ARG A N 1
ATOM 1483 C CA . ARG A 1 196 ? -12.085 4.575 13.571 1.00 93.69 196 ARG A CA 1
ATOM 1484 C C . ARG A 1 196 ? -12.560 3.636 14.671 1.00 93.69 196 ARG A C 1
ATOM 1486 O O . ARG A 1 196 ? -13.483 3.984 15.403 1.00 93.69 196 ARG A O 1
ATOM 1493 N N . LEU A 1 197 ? -11.929 2.470 14.786 1.00 94.00 197 LEU A N 1
ATOM 1494 C CA . LEU A 1 197 ? -12.368 1.402 15.679 1.00 94.00 197 LEU A CA 1
ATOM 1495 C C . LEU A 1 197 ? -11.797 1.524 17.094 1.00 94.00 197 LEU A C 1
ATOM 1497 O O . LEU A 1 197 ? -12.485 1.146 18.035 1.00 94.00 197 LEU A O 1
ATOM 1501 N N . ALA A 1 198 ? -10.592 2.062 17.273 1.00 94.94 198 ALA A N 1
ATOM 1502 C CA . ALA A 1 198 ? -9.843 2.061 18.533 1.00 94.94 198 ALA A CA 1
ATOM 1503 C C . ALA A 1 198 ? -9.711 3.457 19.176 1.00 94.94 198 ALA A C 1
ATOM 1505 O O . ALA A 1 198 ? -8.706 3.745 19.826 1.00 94.94 198 ALA A O 1
ATOM 1506 N N . ARG A 1 199 ? -10.715 4.329 19.007 1.00 92.94 199 ARG A N 1
ATOM 1507 C CA . ARG A 1 199 ? -10.713 5.704 19.541 1.00 92.94 199 ARG A CA 1
ATOM 1508 C C . ARG A 1 199 ? -10.404 5.759 21.046 1.00 92.94 199 ARG A C 1
ATOM 1510 O O . ARG A 1 199 ? -10.933 4.965 21.820 1.00 92.94 199 ARG A O 1
ATOM 1517 N N . GLY A 1 200 ? -9.575 6.716 21.452 1.00 95.19 200 GLY A N 1
ATOM 1518 C CA . GLY A 1 200 ? -9.147 6.952 22.831 1.00 95.19 200 GLY A CA 1
ATOM 1519 C C . GLY A 1 200 ? -8.112 5.959 23.366 1.00 95.19 200 GLY A C 1
ATOM 1520 O O . GLY A 1 200 ? -7.803 5.999 24.554 1.00 95.19 200 GLY A O 1
ATOM 1521 N N . THR A 1 201 ? -7.582 5.058 22.534 1.00 97.19 201 THR A N 1
ATOM 1522 C CA . THR A 1 201 ? -6.625 4.025 22.966 1.00 97.19 201 THR A CA 1
ATOM 1523 C C . THR A 1 201 ? -5.188 4.360 22.545 1.00 97.19 201 THR A C 1
ATOM 1525 O O . THR A 1 201 ? -4.989 5.123 21.596 1.00 97.19 201 THR A O 1
ATOM 1528 N N . PRO A 1 202 ? -4.164 3.742 23.171 1.00 98.00 202 PRO A N 1
ATOM 1529 C CA . PRO A 1 202 ? -2.780 3.853 22.704 1.00 98.00 202 PRO A CA 1
ATOM 1530 C C . PRO A 1 202 ? -2.600 3.449 21.235 1.00 98.00 202 PRO A C 1
ATOM 1532 O O . PRO A 1 202 ? -1.787 4.043 20.532 1.00 98.00 202 PRO A O 1
ATOM 1535 N N . LEU A 1 203 ? -3.403 2.493 20.759 1.00 97.31 203 LEU A N 1
ATOM 1536 C CA . LEU A 1 203 ? -3.358 2.034 19.377 1.00 97.31 203 LEU A CA 1
ATOM 1537 C C . LEU A 1 203 ? -3.816 3.130 18.397 1.00 97.31 203 LEU A C 1
ATOM 1539 O O . LEU A 1 203 ? -3.216 3.289 17.341 1.00 97.31 203 LEU A O 1
ATOM 1543 N N . GLU A 1 204 ? -4.820 3.948 18.736 1.00 97.06 204 GLU A N 1
ATOM 1544 C CA . GLU A 1 204 ? -5.174 5.111 17.902 1.00 97.06 204 GLU A CA 1
ATOM 1545 C C . GLU A 1 204 ? -4.012 6.111 17.815 1.00 97.06 204 GLU A C 1
ATOM 1547 O O . GLU A 1 204 ? -3.713 6.612 16.728 1.00 97.06 204 GLU A O 1
ATOM 1552 N N . THR A 1 205 ? -3.354 6.396 18.942 1.00 97.25 205 THR A N 1
ATOM 1553 C CA . THR A 1 205 ? -2.193 7.298 18.996 1.00 97.25 205 THR A CA 1
ATOM 1554 C C . THR A 1 205 ? -1.060 6.796 18.108 1.00 97.25 205 THR A C 1
ATOM 1556 O O . THR A 1 205 ? -0.487 7.574 17.347 1.00 97.25 205 THR A O 1
ATOM 1559 N N . GLU A 1 206 ? -0.781 5.496 18.140 1.00 96.94 206 GLU A N 1
ATOM 1560 C CA . GLU A 1 206 ? 0.200 4.867 17.259 1.00 96.94 206 GLU A CA 1
ATOM 1561 C C . GLU A 1 206 ? -0.163 5.051 15.777 1.00 96.94 206 GLU A C 1
ATOM 1563 O O . GLU A 1 206 ? 0.665 5.496 14.983 1.00 96.94 206 GLU A O 1
ATOM 1568 N N . MET A 1 207 ? -1.418 4.801 15.392 1.00 97.12 207 MET A N 1
ATOM 1569 C CA . MET A 1 207 ? -1.862 4.978 14.003 1.00 97.12 207 MET A CA 1
ATOM 1570 C C . MET A 1 207 ? -1.804 6.440 13.545 1.00 97.12 207 MET A C 1
ATOM 1572 O O . MET A 1 207 ? -1.503 6.719 12.381 1.00 97.12 207 MET A O 1
ATOM 1576 N N . LYS A 1 208 ? -2.067 7.394 14.449 1.00 95.69 208 LYS A N 1
ATOM 1577 C CA . LYS A 1 208 ? -1.842 8.825 14.192 1.00 95.69 208 LYS A CA 1
ATOM 1578 C C . LYS A 1 208 ? -0.357 9.118 13.976 1.00 95.69 208 LYS A C 1
ATOM 1580 O O . LYS A 1 208 ? -0.038 9.887 13.073 1.00 95.69 208 LYS A O 1
ATOM 1585 N N . ALA A 1 209 ? 0.538 8.483 14.732 1.00 95.06 209 ALA A N 1
ATOM 1586 C CA . ALA A 1 209 ? 1.981 8.634 14.565 1.00 95.06 209 ALA A CA 1
ATOM 1587 C C . ALA A 1 209 ? 2.469 8.083 13.214 1.00 95.06 209 ALA A C 1
ATOM 1589 O O . ALA A 1 209 ? 3.231 8.759 12.526 1.00 95.06 209 ALA A O 1
ATOM 1590 N N . ILE A 1 210 ? 1.968 6.917 12.782 1.00 94.31 210 ILE A N 1
ATOM 1591 C CA . ILE A 1 210 ? 2.240 6.363 11.441 1.00 94.31 210 ILE A CA 1
ATOM 1592 C C . ILE A 1 210 ? 1.784 7.349 10.359 1.00 94.31 210 ILE A C 1
ATOM 1594 O O . ILE A 1 210 ? 2.549 7.677 9.451 1.00 94.31 210 ILE A O 1
ATOM 1598 N N . ARG A 1 211 ? 0.562 7.890 10.477 1.00 94.50 211 ARG A N 1
ATOM 1599 C CA . ARG A 1 211 ? 0.048 8.888 9.527 1.00 94.50 211 ARG A CA 1
ATOM 1600 C C . ARG A 1 211 ? 0.897 10.161 9.508 1.00 94.50 211 ARG A C 1
ATOM 1602 O O . ARG A 1 211 ? 1.171 10.673 8.426 1.00 94.50 211 ARG A O 1
ATOM 1609 N N . ALA A 1 212 ? 1.306 10.661 10.671 1.00 95.25 212 ALA A N 1
ATOM 1610 C CA . ALA A 1 212 ? 2.150 11.847 10.787 1.00 95.25 212 ALA A CA 1
ATOM 1611 C C . ALA A 1 212 ? 3.526 11.628 10.150 1.00 95.25 212 ALA A C 1
ATOM 1613 O O . ALA A 1 212 ? 3.969 12.466 9.370 1.00 95.25 212 ALA A O 1
ATOM 1614 N N . ARG A 1 213 ? 4.163 10.478 10.409 1.00 94.94 213 ARG A N 1
ATOM 1615 C CA . ARG A 1 213 ? 5.437 10.102 9.784 1.00 94.94 213 ARG A CA 1
ATOM 1616 C C . ARG A 1 213 ? 5.327 10.044 8.265 1.00 94.94 213 ARG A C 1
ATOM 1618 O O . ARG A 1 213 ? 6.199 10.564 7.580 1.00 94.94 213 ARG A O 1
ATOM 1625 N N . TYR A 1 214 ? 4.250 9.464 7.744 1.00 92.50 214 TYR A N 1
ATOM 1626 C CA . TYR A 1 214 ? 4.018 9.426 6.305 1.00 92.50 214 TYR A CA 1
ATOM 1627 C C . TYR A 1 214 ? 3.886 10.827 5.690 1.00 92.50 214 TYR A C 1
ATOM 1629 O O . TYR A 1 214 ? 4.562 11.127 4.706 1.00 92.50 214 TYR A O 1
ATOM 1637 N N . VAL A 1 215 ? 3.028 11.681 6.262 1.00 94.50 215 VAL A N 1
ATOM 1638 C CA . VAL A 1 215 ? 2.824 13.047 5.751 1.00 94.50 215 VAL A CA 1
ATOM 1639 C C . VAL A 1 215 ? 4.141 13.820 5.804 1.00 94.50 215 VAL A C 1
ATOM 1641 O O . VAL A 1 215 ? 4.542 14.395 4.803 1.00 94.50 215 VAL A O 1
ATOM 1644 N N . TYR A 1 216 ? 4.877 13.719 6.911 1.00 96.44 216 TYR A N 1
ATOM 1645 C CA . TYR A 1 216 ? 6.194 14.331 7.057 1.00 96.44 216 TYR A CA 1
ATOM 1646 C C . TYR A 1 216 ? 7.192 13.897 5.977 1.00 96.44 216 TYR A C 1
ATOM 1648 O O . TYR A 1 216 ? 7.820 14.739 5.342 1.00 96.44 216 TYR A O 1
ATOM 1656 N N . LEU A 1 217 ? 7.337 12.589 5.746 1.00 95.62 217 LEU A N 1
ATOM 1657 C CA . LEU A 1 217 ? 8.267 12.067 4.742 1.00 95.62 217 LEU A CA 1
ATOM 1658 C C . LEU A 1 217 ? 7.841 12.421 3.310 1.00 95.62 217 LEU A C 1
ATOM 1660 O O . LEU A 1 217 ? 8.700 12.609 2.453 1.00 95.62 217 LEU A O 1
ATOM 1664 N N . SER A 1 218 ? 6.537 12.545 3.056 1.00 93.56 218 SER A N 1
ATOM 1665 C CA . SER A 1 218 ? 6.003 12.977 1.758 1.00 93.56 218 SER A CA 1
ATOM 1666 C C . SER A 1 218 ? 6.255 14.462 1.504 1.00 93.56 218 SER A C 1
ATOM 1668 O O . SER A 1 218 ? 6.703 14.821 0.418 1.00 93.56 218 SER A O 1
ATOM 1670 N N . ASP A 1 219 ? 6.026 15.310 2.508 1.00 94.38 219 ASP A N 1
ATOM 1671 C CA . ASP A 1 219 ? 6.329 16.744 2.444 1.00 94.38 219 ASP A CA 1
ATOM 1672 C C . ASP A 1 219 ? 7.844 16.946 2.250 1.00 94.38 219 ASP A C 1
ATOM 1674 O O . ASP A 1 219 ? 8.277 17.703 1.380 1.00 94.38 219 ASP A O 1
ATOM 1678 N N . LEU A 1 220 ? 8.677 16.187 2.979 1.00 95.12 220 LEU A N 1
ATOM 1679 C CA . LEU A 1 220 ? 10.127 16.182 2.769 1.00 95.12 220 LEU A CA 1
ATOM 1680 C C . LEU A 1 220 ? 10.503 15.760 1.348 1.00 95.12 220 LEU A C 1
ATOM 1682 O O . LEU A 1 220 ? 11.338 16.420 0.732 1.00 95.12 220 LEU A O 1
ATOM 1686 N N . TYR A 1 221 ? 9.894 14.693 0.823 1.00 94.56 221 TYR A N 1
ATOM 1687 C CA . TYR A 1 221 ? 10.138 14.231 -0.541 1.00 94.56 221 TYR A CA 1
ATOM 1688 C C . TYR A 1 221 ? 9.881 15.336 -1.572 1.00 94.56 221 TYR A C 1
ATOM 1690 O O . TYR A 1 221 ? 10.711 15.565 -2.449 1.00 94.56 221 TYR A O 1
ATOM 1698 N N . GLN A 1 222 ? 8.768 16.058 -1.421 1.00 92.81 222 GLN A N 1
ATOM 1699 C CA . GLN A 1 222 ? 8.394 17.177 -2.291 1.00 92.81 222 GLN A CA 1
ATOM 1700 C C . GLN A 1 222 ? 9.308 18.399 -2.128 1.00 92.81 222 GLN A C 1
ATOM 1702 O O . GLN A 1 222 ? 9.443 19.188 -3.061 1.00 92.81 222 GLN A O 1
ATOM 1707 N N . SER A 1 223 ? 9.956 18.545 -0.969 1.00 93.94 223 SER A N 1
ATOM 1708 C CA . SER A 1 223 ? 10.887 19.644 -0.693 1.00 93.94 223 SER A CA 1
ATOM 1709 C C . SER A 1 223 ? 12.292 19.449 -1.279 1.00 93.94 223 SER A C 1
ATOM 1711 O O . SER A 1 223 ? 13.047 20.421 -1.364 1.00 93.94 223 SER A O 1
ATOM 1713 N N . PHE A 1 224 ? 12.670 18.224 -1.673 1.00 94.69 224 PHE A N 1
ATOM 1714 C CA . PHE A 1 224 ? 13.987 17.975 -2.260 1.00 94.69 224 PHE A CA 1
ATOM 1715 C C . PHE A 1 224 ? 14.118 18.634 -3.631 1.00 94.69 224 PHE A C 1
ATOM 1717 O O . PHE A 1 224 ? 13.242 18.548 -4.491 1.00 94.69 224 PHE A O 1
ATOM 1724 N N . SER A 1 225 ? 15.271 19.252 -3.865 1.00 92.62 225 SER A N 1
ATOM 1725 C CA . SER A 1 225 ? 15.635 19.755 -5.182 1.00 92.62 225 SER A CA 1
ATOM 1726 C C . SER A 1 225 ? 15.837 18.609 -6.178 1.00 92.62 225 SER A C 1
ATOM 1728 O O . SER A 1 225 ? 16.239 17.499 -5.819 1.00 92.62 225 SER A O 1
ATOM 1730 N N . ASN A 1 226 ? 15.674 18.907 -7.470 1.00 86.94 226 ASN A N 1
ATOM 1731 C CA . ASN A 1 226 ? 15.988 17.948 -8.532 1.00 86.94 226 ASN A CA 1
ATOM 1732 C C . ASN A 1 226 ? 17.427 17.414 -8.417 1.00 86.94 226 ASN A C 1
ATOM 1734 O O . ASN A 1 226 ? 17.657 16.235 -8.657 1.00 86.94 226 ASN A O 1
ATOM 1738 N N . SER A 1 227 ? 18.394 18.249 -8.017 1.00 89.31 227 SER A N 1
ATOM 1739 C CA . SER A 1 227 ? 19.783 17.818 -7.810 1.00 89.31 227 SER A CA 1
ATOM 1740 C C . SER A 1 227 ? 19.945 16.811 -6.673 1.00 89.31 227 SER A C 1
ATOM 1742 O O . SER A 1 227 ? 20.744 15.888 -6.803 1.00 89.31 227 SER A O 1
ATOM 1744 N N . GLU A 1 228 ? 19.198 16.957 -5.578 1.00 93.81 228 GLU A N 1
ATOM 1745 C CA . GLU A 1 228 ? 19.225 15.993 -4.471 1.00 93.81 228 GLU A CA 1
ATOM 1746 C C . GLU A 1 228 ? 18.591 14.669 -4.904 1.00 93.81 228 GLU A C 1
ATOM 1748 O O . GLU A 1 228 ? 19.200 13.612 -4.756 1.00 93.81 228 GLU A O 1
ATOM 1753 N N . LEU A 1 229 ? 17.417 14.708 -5.539 1.00 90.44 229 LEU A N 1
ATOM 1754 C CA . LEU A 1 229 ? 16.762 13.494 -6.036 1.00 90.44 229 LEU A CA 1
ATOM 1755 C C . LEU A 1 229 ? 17.632 12.740 -7.057 1.00 90.44 229 LEU A C 1
ATOM 1757 O O . LEU A 1 229 ? 17.754 11.516 -6.984 1.00 90.44 229 LEU A O 1
ATOM 1761 N N . LEU A 1 230 ? 18.301 13.469 -7.956 1.00 88.00 230 LEU A N 1
ATOM 1762 C CA . LEU A 1 230 ? 19.281 12.905 -8.887 1.00 88.00 230 LEU A CA 1
ATOM 1763 C C . LEU A 1 230 ? 20.505 12.327 -8.166 1.00 88.00 230 LEU A C 1
ATOM 1765 O O . LEU A 1 230 ? 20.976 11.256 -8.540 1.00 88.00 230 LEU A O 1
ATOM 1769 N N . GLY A 1 231 ? 21.002 13.005 -7.128 1.00 90.06 231 GLY A N 1
ATOM 1770 C CA . GLY A 1 231 ? 22.134 12.544 -6.321 1.00 90.06 231 GLY A CA 1
ATOM 1771 C C . GLY A 1 231 ? 21.848 11.251 -5.553 1.00 90.06 231 GLY A C 1
ATOM 1772 O O . GLY A 1 231 ? 22.744 10.421 -5.404 1.00 90.06 231 GLY A O 1
ATOM 1773 N N . TYR A 1 232 ? 20.604 11.043 -5.110 1.00 93.38 232 TYR A N 1
ATOM 1774 C CA . TYR A 1 232 ? 20.185 9.772 -4.513 1.00 93.38 232 TYR A CA 1
ATOM 1775 C C . TYR A 1 232 ? 19.986 8.669 -5.558 1.00 93.38 232 TYR A C 1
ATOM 1777 O O . TYR A 1 232 ? 20.351 7.513 -5.326 1.00 93.38 232 TYR A O 1
ATOM 1785 N N . GLY A 1 233 ? 19.417 9.046 -6.707 1.00 89.12 233 GLY A N 1
ATOM 1786 C CA . GLY A 1 233 ? 19.096 8.170 -7.827 1.00 89.12 233 GLY A CA 1
ATOM 1787 C C . GLY A 1 233 ? 17.706 7.539 -7.703 1.00 89.12 233 GLY A C 1
ATOM 1788 O O . GLY A 1 233 ? 17.402 6.843 -6.731 1.00 89.12 233 GLY A O 1
ATOM 1789 N N . LEU A 1 234 ? 16.868 7.723 -8.730 1.00 83.56 234 LEU A N 1
ATOM 1790 C CA . LEU A 1 234 ? 15.505 7.172 -8.765 1.00 83.56 234 LEU A CA 1
ATOM 1791 C C . LEU A 1 234 ? 15.487 5.640 -8.649 1.00 83.56 234 LEU A C 1
ATOM 1793 O O . LEU A 1 234 ? 14.738 5.098 -7.838 1.00 83.56 234 LEU A O 1
ATOM 1797 N N . GLY A 1 235 ? 16.377 4.940 -9.362 1.00 84.06 235 GLY A N 1
ATOM 1798 C CA . GLY A 1 235 ? 16.483 3.481 -9.272 1.00 84.06 235 GLY A CA 1
ATOM 1799 C C . GLY A 1 235 ? 16.857 2.979 -7.873 1.00 84.06 235 GLY A C 1
ATOM 1800 O O . GLY A 1 235 ? 16.441 1.895 -7.466 1.00 84.06 235 GLY A O 1
ATOM 1801 N N . ARG A 1 236 ? 17.603 3.767 -7.087 1.00 90.31 236 ARG A N 1
ATOM 1802 C CA . ARG A 1 236 ? 17.890 3.431 -5.687 1.00 90.31 236 ARG A CA 1
ATOM 1803 C C . ARG A 1 236 ? 16.649 3.579 -4.812 1.00 90.31 236 ARG A C 1
ATOM 1805 O O . ARG A 1 236 ? 16.321 2.635 -4.103 1.00 90.31 236 ARG A O 1
ATOM 1812 N N . LEU A 1 237 ? 15.954 4.716 -4.892 1.00 89.69 237 LEU A N 1
ATOM 1813 C CA . LEU A 1 237 ? 14.724 4.966 -4.127 1.00 89.69 237 LEU A CA 1
ATOM 1814 C C . LEU A 1 237 ? 13.668 3.888 -4.371 1.00 89.69 237 LEU A C 1
ATOM 1816 O O . LEU A 1 237 ? 13.020 3.408 -3.443 1.00 89.69 237 LEU A O 1
ATOM 1820 N N . GLN A 1 238 ? 13.535 3.477 -5.623 1.00 85.75 238 GLN A N 1
ATOM 1821 C CA . GLN A 1 238 ? 12.673 2.385 -6.035 1.00 85.75 238 GLN A CA 1
ATOM 1822 C C . GLN A 1 238 ? 13.080 1.053 -5.389 1.00 85.75 238 GLN A C 1
ATOM 1824 O O . GLN A 1 238 ? 12.231 0.389 -4.797 1.00 85.75 238 GLN A O 1
ATOM 1829 N N . ARG A 1 239 ? 14.363 0.663 -5.459 1.00 88.44 239 ARG A N 1
ATOM 1830 C CA . ARG A 1 239 ? 14.853 -0.560 -4.796 1.00 88.44 239 ARG A CA 1
ATOM 1831 C C . ARG A 1 239 ? 14.581 -0.534 -3.297 1.00 88.44 239 ARG A C 1
ATOM 1833 O O . ARG A 1 239 ? 14.047 -1.508 -2.778 1.00 88.44 239 ARG A O 1
ATOM 1840 N N . ASP A 1 240 ? 14.861 0.587 -2.635 1.00 92.50 240 ASP A N 1
ATOM 1841 C CA . ASP A 1 240 ? 14.589 0.738 -1.205 1.00 92.50 240 ASP A CA 1
ATOM 1842 C C . ASP A 1 240 ? 13.088 0.614 -0.899 1.00 92.50 240 ASP A C 1
ATOM 1844 O O . ASP A 1 240 ? 12.708 -0.028 0.076 1.00 92.50 240 ASP A O 1
ATOM 1848 N N . SER A 1 241 ? 12.225 1.176 -1.750 1.00 89.75 241 SER A N 1
ATOM 1849 C CA . SER A 1 241 ? 10.767 1.087 -1.591 1.00 89.75 241 SER A CA 1
ATOM 1850 C C . SER A 1 241 ? 10.241 -0.338 -1.777 1.00 89.75 241 SER A C 1
ATOM 1852 O O . SER A 1 241 ? 9.285 -0.731 -1.117 1.00 89.75 241 SER A O 1
ATOM 1854 N N . ILE A 1 242 ? 10.856 -1.123 -2.663 1.00 86.25 242 ILE A N 1
ATOM 1855 C CA . ILE A 1 242 ? 10.484 -2.524 -2.891 1.00 86.25 242 ILE A CA 1
ATOM 1856 C C . ILE A 1 242 ? 10.995 -3.425 -1.761 1.00 86.25 242 ILE A C 1
ATOM 1858 O O . ILE A 1 242 ? 10.281 -4.328 -1.334 1.00 86.25 242 ILE A O 1
ATOM 1862 N N . GLU A 1 243 ? 12.223 -3.200 -1.294 1.00 88.62 243 GLU A N 1
ATOM 1863 C CA . GLU A 1 243 ? 12.866 -4.035 -0.276 1.00 88.62 243 GLU A CA 1
ATOM 1864 C C . GLU A 1 243 ? 12.345 -3.742 1.137 1.00 88.62 243 GLU A C 1
ATOM 1866 O O . GLU A 1 243 ? 12.133 -4.666 1.921 1.00 88.62 243 GLU A O 1
ATOM 1871 N N . PHE A 1 244 ? 12.115 -2.467 1.463 1.00 90.75 244 PHE A N 1
ATOM 1872 C CA . PHE A 1 244 ? 11.780 -2.026 2.822 1.00 90.75 244 PHE A CA 1
ATOM 1873 C C . PHE A 1 244 ? 10.372 -1.430 2.958 1.00 90.75 244 PHE A C 1
ATOM 1875 O O . PHE A 1 244 ? 9.933 -1.165 4.077 1.00 90.75 244 PHE A O 1
ATOM 1882 N N . GLY A 1 245 ? 9.657 -1.228 1.850 1.00 89.12 245 GLY A N 1
ATOM 1883 C CA . GLY A 1 245 ? 8.394 -0.491 1.810 1.00 89.12 245 GLY A CA 1
ATOM 1884 C C . GLY A 1 245 ? 8.596 1.000 1.532 1.00 89.12 245 GLY A C 1
ATOM 1885 O O . GLY A 1 245 ? 9.640 1.584 1.832 1.00 89.12 245 GLY A O 1
ATOM 1886 N N . GLU A 1 246 ? 7.575 1.639 0.961 1.00 89.12 246 GLU A N 1
ATOM 1887 C CA . GLU A 1 246 ? 7.659 3.018 0.452 1.00 89.12 246 GLU A CA 1
ATOM 1888 C C . GLU A 1 246 ? 8.045 4.035 1.537 1.00 89.12 246 GLU A C 1
ATOM 1890 O O . GLU A 1 246 ? 8.938 4.859 1.339 1.00 89.12 246 GLU A O 1
ATOM 1895 N N . MET A 1 247 ? 7.435 3.941 2.724 1.00 92.00 247 MET A N 1
ATOM 1896 C CA . MET A 1 247 ? 7.731 4.849 3.838 1.00 92.00 247 MET A CA 1
ATOM 1897 C C . MET A 1 247 ? 9.194 4.739 4.304 1.00 92.00 247 MET A C 1
ATOM 1899 O O . MET A 1 247 ? 9.820 5.756 4.601 1.00 92.00 247 MET A O 1
ATOM 1903 N N . GLU A 1 248 ? 9.765 3.532 4.343 1.00 94.25 248 GLU A N 1
ATOM 1904 C CA . GLU A 1 248 ? 11.176 3.347 4.706 1.00 94.25 248 GLU A CA 1
ATOM 1905 C C . GLU A 1 248 ? 12.124 3.753 3.571 1.00 94.25 248 GLU A C 1
ATOM 1907 O O . GLU A 1 248 ? 13.206 4.275 3.839 1.00 94.25 248 GLU A O 1
ATOM 1912 N N . GLY A 1 249 ? 11.712 3.601 2.309 1.00 94.44 249 GLY A N 1
ATOM 1913 C CA . GLY A 1 249 ? 12.426 4.164 1.161 1.00 94.44 249 GLY A CA 1
ATOM 1914 C C . GLY A 1 249 ? 12.577 5.684 1.268 1.00 94.44 249 GLY A C 1
ATOM 1915 O O . GLY A 1 249 ? 13.687 6.211 1.155 1.00 94.44 249 GLY A O 1
ATOM 1916 N N . LEU A 1 250 ? 11.489 6.390 1.596 1.00 95.06 250 LEU A N 1
ATOM 1917 C CA . LEU A 1 250 ? 11.519 7.836 1.841 1.00 95.06 250 LEU A CA 1
ATOM 1918 C C . LEU A 1 250 ? 12.357 8.206 3.074 1.00 95.06 250 LEU A C 1
ATOM 1920 O O . LEU A 1 250 ? 13.100 9.186 3.045 1.00 95.06 250 LEU A O 1
ATOM 1924 N N . ALA A 1 251 ? 12.290 7.413 4.147 1.00 96.62 251 ALA A N 1
ATOM 1925 C CA . ALA A 1 251 ? 13.120 7.627 5.331 1.00 96.62 251 ALA A CA 1
ATOM 1926 C C . ALA A 1 251 ? 14.622 7.481 5.023 1.00 96.62 251 ALA A C 1
ATOM 1928 O O . ALA A 1 251 ? 15.434 8.265 5.513 1.00 96.62 251 ALA A O 1
ATOM 1929 N N . ARG A 1 252 ? 15.009 6.519 4.178 1.00 97.44 252 ARG A N 1
ATOM 1930 C CA . ARG A 1 252 ? 16.402 6.328 3.738 1.00 97.44 2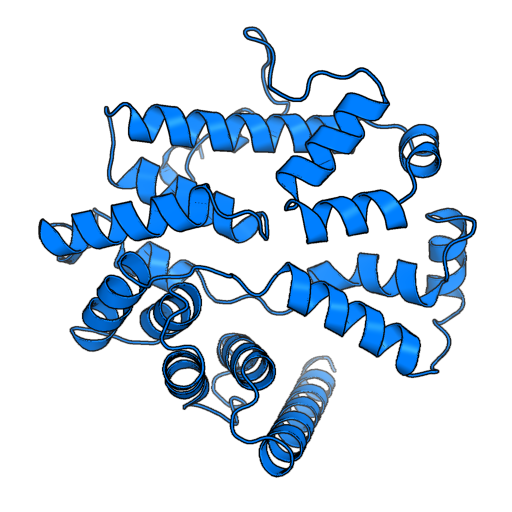52 ARG A CA 1
ATOM 1931 C C . ARG A 1 252 ? 16.896 7.477 2.864 1.00 97.44 252 ARG A C 1
ATOM 1933 O O . ARG A 1 252 ? 18.022 7.934 3.063 1.00 97.44 252 ARG A O 1
ATOM 1940 N N . LEU A 1 253 ? 16.050 7.980 1.964 1.00 97.12 253 LEU A N 1
ATOM 1941 C CA . LEU A 1 253 ? 16.321 9.199 1.201 1.00 97.12 253 LEU A CA 1
ATOM 1942 C C . LEU A 1 253 ? 16.543 10.399 2.134 1.00 97.12 253 LEU A C 1
ATOM 1944 O O . LEU A 1 253 ? 17.546 11.100 2.004 1.00 97.12 253 LEU A O 1
ATOM 1948 N N . ALA A 1 254 ? 15.654 10.600 3.112 1.00 97.50 254 ALA A N 1
ATOM 1949 C CA . ALA A 1 254 ? 15.788 11.665 4.104 1.00 97.50 254 ALA A CA 1
ATOM 1950 C C . ALA A 1 254 ? 17.113 11.562 4.875 1.00 97.50 254 ALA A C 1
ATOM 1952 O O . ALA A 1 254 ? 17.879 12.527 4.934 1.00 97.50 254 ALA A O 1
ATOM 1953 N N . ALA A 1 255 ? 17.430 10.370 5.387 1.00 97.94 255 ALA A N 1
ATOM 1954 C CA . ALA A 1 255 ? 18.662 10.115 6.126 1.00 97.94 255 ALA A CA 1
ATOM 1955 C C . ALA A 1 255 ? 19.924 10.351 5.281 1.00 97.94 255 ALA A C 1
ATOM 1957 O O . ALA A 1 255 ? 20.912 10.876 5.794 1.00 97.94 255 ALA A O 1
ATOM 1958 N N . HIS A 1 256 ? 19.899 10.008 3.989 1.00 97.88 256 HIS A N 1
ATOM 1959 C CA . HIS A 1 256 ? 21.030 10.227 3.085 1.00 97.88 256 HIS A CA 1
ATOM 1960 C C . HIS A 1 256 ? 21.425 11.706 2.981 1.00 97.88 256 HIS A C 1
ATOM 1962 O O . HIS A 1 256 ? 22.614 12.016 2.940 1.00 97.88 256 HIS A O 1
ATOM 1968 N N . PHE A 1 257 ? 20.446 12.611 3.019 1.00 97.38 257 PHE A N 1
ATOM 1969 C CA . PHE A 1 257 ? 20.666 14.060 3.015 1.00 97.38 257 PHE A CA 1
ATOM 1970 C C . PHE A 1 257 ? 20.687 14.683 4.419 1.00 97.38 257 PHE A C 1
ATOM 1972 O O . PHE A 1 257 ? 20.533 15.896 4.569 1.00 97.38 257 PHE A O 1
ATOM 1979 N N . GLY A 1 258 ? 20.870 13.868 5.465 1.00 96.94 258 GLY A N 1
ATOM 1980 C CA . GLY A 1 258 ? 20.966 14.336 6.850 1.00 96.94 258 GLY A CA 1
ATOM 1981 C C . GLY A 1 258 ? 19.673 14.950 7.398 1.00 96.94 258 GLY A C 1
ATOM 1982 O O . GLY A 1 258 ? 19.724 15.717 8.359 1.00 96.94 258 GLY A O 1
ATOM 1983 N N . LYS A 1 259 ? 18.518 14.652 6.792 1.00 96.94 259 LYS A N 1
ATOM 1984 C CA . LYS A 1 259 ? 17.202 15.079 7.282 1.00 96.94 259 LYS A CA 1
ATOM 1985 C C . LYS A 1 259 ? 16.671 14.076 8.320 1.00 96.94 259 LYS A C 1
ATOM 1987 O O . LYS A 1 259 ? 16.979 12.885 8.225 1.00 96.94 259 LYS A O 1
ATOM 1992 N N . PRO A 1 260 ? 15.862 14.515 9.303 1.00 97.06 260 PRO A N 1
ATOM 1993 C CA . PRO A 1 260 ? 15.201 13.597 10.225 1.00 97.06 260 PRO A CA 1
ATOM 1994 C C . PRO A 1 260 ? 14.275 12.622 9.482 1.00 97.06 260 PRO A C 1
ATOM 1996 O O . PRO A 1 260 ? 13.657 12.976 8.484 1.00 97.06 260 PRO A O 1
ATOM 1999 N N . THR A 1 261 ? 14.151 11.393 9.986 1.00 96.50 261 THR A N 1
ATOM 2000 C CA . THR A 1 261 ? 13.282 10.343 9.411 1.00 96.50 261 THR A CA 1
ATOM 2001 C C . THR A 1 261 ? 11.920 10.230 10.102 1.00 96.50 261 THR A C 1
ATOM 2003 O O . THR A 1 261 ? 11.083 9.403 9.726 1.00 96.50 261 THR A O 1
ATOM 2006 N N . SER A 1 262 ? 11.715 11.055 11.127 1.00 95.75 262 SER A N 1
ATOM 2007 C CA . SER A 1 262 ? 10.493 11.191 11.911 1.00 95.75 262 SER A CA 1
ATOM 2008 C C . SER A 1 262 ? 10.204 12.677 12.104 1.00 95.75 262 SER A C 1
ATOM 2010 O O . SER A 1 262 ? 11.158 13.457 12.201 1.00 95.75 262 SER A O 1
ATOM 2012 N N . PRO A 1 263 ? 8.925 13.076 12.192 1.00 96.56 263 PRO A N 1
ATOM 2013 C CA . PRO A 1 263 ? 8.572 14.471 12.395 1.00 96.56 263 PRO A CA 1
ATOM 2014 C C . PRO A 1 263 ? 9.145 14.984 13.728 1.00 96.56 263 PRO A C 1
ATOM 2016 O O . PRO A 1 263 ? 8.956 14.330 14.760 1.00 96.56 263 PRO A O 1
ATOM 2019 N N . PRO A 1 264 ? 9.835 16.139 13.732 1.00 95.25 264 PRO A N 1
ATOM 2020 C CA . PRO A 1 264 ? 10.171 16.866 14.955 1.00 95.25 264 PRO A CA 1
ATOM 2021 C C . PRO A 1 264 ? 8.933 17.176 15.810 1.00 95.25 264 PRO A C 1
ATOM 2023 O O . PRO A 1 264 ? 7.816 17.240 15.301 1.00 95.25 264 PRO A O 1
ATOM 2026 N N . ALA A 1 265 ? 9.119 17.404 17.113 1.00 92.62 265 ALA A N 1
ATOM 2027 C CA . ALA A 1 265 ? 8.007 17.640 18.042 1.00 92.62 265 ALA A CA 1
ATOM 2028 C C . ALA A 1 265 ? 7.201 18.919 17.735 1.00 92.62 265 ALA A C 1
ATOM 2030 O O . ALA A 1 265 ? 6.022 18.999 18.068 1.00 92.62 265 ALA A O 1
ATOM 2031 N N . ASP A 1 266 ? 7.839 19.908 17.114 1.00 92.94 266 ASP A N 1
ATOM 2032 C CA . ASP A 1 266 ? 7.270 21.192 16.703 1.00 92.94 266 ASP A CA 1
ATOM 2033 C C . ASP A 1 266 ? 6.840 21.224 15.227 1.00 92.94 266 ASP A C 1
ATOM 2035 O O . ASP A 1 266 ? 6.352 22.251 14.750 1.00 92.94 266 ASP A O 1
ATOM 2039 N N . TRP A 1 267 ? 6.991 20.113 14.497 1.00 95.06 267 TRP A N 1
ATOM 2040 C CA . TRP A 1 267 ? 6.610 20.045 13.091 1.00 95.06 267 TRP A CA 1
ATOM 2041 C C . TRP A 1 267 ? 5.096 20.161 12.901 1.00 95.06 267 TRP A C 1
ATOM 2043 O O . TRP A 1 267 ? 4.299 19.534 13.603 1.00 95.06 267 TRP A O 1
ATOM 2053 N N . GLN A 1 268 ? 4.713 20.921 11.877 1.00 93.44 268 GLN A N 1
ATOM 2054 C CA . GLN A 1 268 ? 3.358 20.968 11.348 1.00 93.44 268 GLN A CA 1
ATOM 2055 C C . GLN A 1 268 ? 3.413 20.702 9.839 1.00 93.44 268 GLN A C 1
ATOM 2057 O O . GLN A 1 268 ? 4.287 21.256 9.168 1.00 93.44 268 GLN A O 1
ATOM 2062 N N . PRO A 1 269 ? 2.508 19.869 9.298 1.00 93.81 269 PRO A N 1
ATOM 2063 C CA . PRO A 1 269 ? 2.438 19.634 7.859 1.00 93.81 269 PRO A CA 1
ATOM 2064 C C . PRO A 1 269 ? 2.009 20.901 7.123 1.00 93.81 269 PRO A C 1
ATOM 2066 O O . PRO A 1 269 ? 1.256 21.714 7.668 1.00 93.81 269 PRO A O 1
ATOM 2069 N N . GLU A 1 270 ? 2.385 21.013 5.849 1.00 90.44 270 GLU A N 1
ATOM 2070 C CA . GLU A 1 270 ? 1.907 22.106 4.986 1.00 90.44 270 GLU A CA 1
ATOM 2071 C C . GLU A 1 270 ? 0.375 22.118 4.895 1.00 90.44 270 GLU A C 1
ATOM 2073 O O . GLU A 1 270 ? -0.264 23.171 4.869 1.00 90.44 270 GLU A O 1
ATOM 2078 N N . ASN A 1 271 ? -0.226 20.925 4.916 1.00 92.19 271 ASN A N 1
ATOM 2079 C CA . ASN A 1 271 ? -1.664 20.734 4.990 1.00 92.19 271 ASN A CA 1
ATOM 2080 C C . ASN A 1 271 ? -2.067 19.972 6.270 1.00 92.19 271 ASN A C 1
ATOM 2082 O O . ASN A 1 271 ? -2.068 18.736 6.278 1.00 92.19 271 ASN A O 1
ATOM 2086 N N . PRO A 1 272 ? -2.522 20.667 7.331 1.00 93.06 272 PRO A N 1
ATOM 2087 C CA . PRO A 1 272 ? -3.006 20.031 8.562 1.00 93.06 272 PRO A CA 1
ATOM 2088 C C . PRO A 1 272 ? -4.150 19.029 8.359 1.00 93.06 272 PRO A C 1
ATOM 2090 O O . PRO A 1 272 ? -4.244 18.039 9.088 1.00 93.06 272 PRO A O 1
ATOM 2093 N N . GLN A 1 273 ? -4.985 19.214 7.330 1.00 93.00 273 GLN A N 1
ATOM 2094 C CA . GLN A 1 273 ? -6.090 18.298 7.016 1.00 93.00 273 GLN A CA 1
ATOM 2095 C C . GLN A 1 273 ? -5.590 16.915 6.569 1.00 93.00 273 GLN A C 1
ATOM 2097 O O . GLN A 1 273 ? -6.328 15.928 6.648 1.00 93.00 273 GLN A O 1
ATOM 2102 N N . ALA A 1 274 ? -4.328 16.806 6.136 1.00 91.38 274 ALA A N 1
ATOM 2103 C CA . ALA A 1 274 ? -3.719 15.5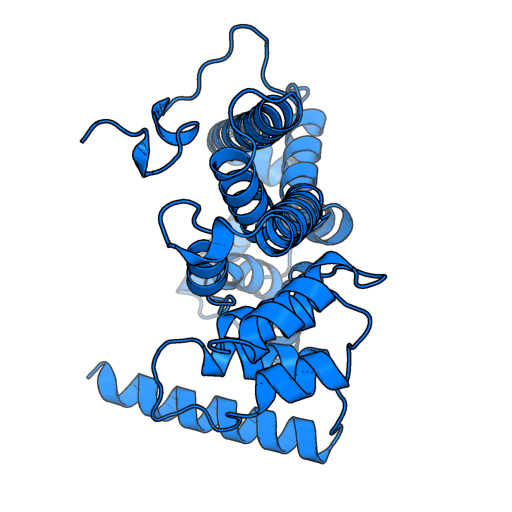37 5.757 1.00 91.38 274 ALA A CA 1
ATOM 2104 C C . ALA A 1 274 ? -3.570 14.571 6.946 1.00 91.38 274 ALA A C 1
ATOM 2106 O O . ALA A 1 274 ? -3.544 13.358 6.726 1.00 91.38 274 ALA A O 1
ATOM 2107 N N . LEU A 1 275 ? -3.525 15.065 8.190 1.00 93.31 275 LEU A N 1
ATOM 2108 C CA . LEU A 1 275 ? -3.460 14.235 9.405 1.00 93.31 275 LEU A CA 1
ATOM 2109 C C . LEU A 1 275 ? -4.832 13.693 9.833 1.00 93.31 275 LEU A C 1
ATOM 2111 O O . LEU A 1 275 ? -4.925 12.702 10.567 1.00 93.31 275 LEU A O 1
ATOM 2115 N N . LEU A 1 276 ? -5.904 14.319 9.360 1.00 92.94 276 LEU A N 1
ATOM 2116 C CA . LEU A 1 276 ? -7.274 14.032 9.761 1.00 92.94 276 LEU A CA 1
ATOM 2117 C C . LEU A 1 276 ? -7.892 12.913 8.913 1.00 92.94 276 LEU A C 1
ATOM 2119 O O . LEU A 1 276 ? -7.582 12.760 7.721 1.00 92.94 276 LEU A O 1
ATOM 2123 N N . LEU A 1 277 ? -8.776 12.130 9.536 1.00 90.69 277 LEU A N 1
ATOM 2124 C CA . LEU A 1 277 ? -9.686 11.239 8.816 1.00 90.69 277 LEU A CA 1
ATOM 2125 C C . LEU A 1 277 ? -10.615 12.068 7.916 1.00 90.69 277 LEU A C 1
ATOM 2127 O O . LEU A 1 277 ? -10.882 13.224 8.240 1.00 90.69 277 LEU A O 1
ATOM 2131 N N . PRO A 1 278 ? -11.146 11.509 6.813 1.00 86.56 278 PRO A N 1
ATOM 2132 C CA . PRO A 1 278 ? -12.068 12.235 5.937 1.00 86.56 278 PRO A CA 1
ATOM 2133 C C . PRO A 1 278 ? -13.230 12.908 6.680 1.00 86.56 278 PRO A C 1
ATOM 2135 O O . PRO A 1 278 ? -13.542 14.057 6.402 1.00 86.56 278 PRO A O 1
ATOM 2138 N N . GLU A 1 279 ? -13.819 12.222 7.659 1.00 86.31 279 GLU A N 1
ATOM 2139 C CA . GLU A 1 279 ? -14.919 12.723 8.491 1.00 86.31 279 GLU A CA 1
ATOM 2140 C C . GLU A 1 279 ? -14.514 13.778 9.540 1.00 86.31 279 GLU A C 1
ATOM 2142 O O . GLU A 1 279 ? -15.379 14.419 10.127 1.00 86.31 279 GLU A O 1
ATOM 2147 N N . GLU A 1 280 ? -13.218 13.946 9.803 1.00 88.94 280 GLU A N 1
ATOM 2148 C CA . GLU A 1 280 ? -12.679 14.941 10.742 1.00 88.94 280 GLU A CA 1
ATOM 2149 C C . GLU A 1 280 ? -12.293 16.249 10.037 1.00 88.94 280 GLU A C 1
ATOM 2151 O O . GLU A 1 280 ? -11.994 17.239 10.704 1.00 88.94 280 GLU A O 1
ATOM 2156 N N . ARG A 1 281 ? -12.255 16.256 8.699 1.00 88.56 281 ARG A N 1
ATOM 2157 C CA . ARG A 1 281 ? -11.853 17.427 7.919 1.00 88.56 281 ARG A CA 1
ATOM 2158 C C . ARG A 1 281 ? -12.954 18.477 7.911 1.00 88.56 281 ARG A C 1
ATOM 2160 O O . ARG A 1 281 ? -14.132 18.148 7.774 1.00 88.56 281 ARG A O 1
ATOM 2167 N N . SER A 1 282 ? -12.559 19.742 8.017 1.00 71.19 282 SER A N 1
ATOM 2168 C CA . SER A 1 282 ? -13.488 20.856 7.818 1.00 71.19 282 SER A CA 1
ATOM 2169 C C . SER A 1 282 ? -13.947 20.888 6.351 1.00 71.19 282 SER A C 1
ATOM 2171 O O . SER A 1 282 ? -13.098 20.695 5.475 1.00 71.19 282 SER A O 1
ATOM 2173 N N . PRO A 1 283 ? -15.246 21.106 6.072 1.00 59.09 283 PRO A N 1
ATOM 2174 C CA . PRO A 1 283 ? -15.739 21.325 4.714 1.00 59.09 283 PRO A CA 1
ATOM 2175 C C . PRO A 1 283 ? -15.215 22.627 4.095 1.00 59.09 283 PRO A C 1
ATOM 2177 O O . PRO A 1 283 ? -14.903 23.572 4.858 1.00 59.09 283 PRO A O 1
#

Sequence (283 aa):
MARSGRRARATTVAELLERAFALQPDHVFGWYVASVFCDSGEASSCVRPDATQQLARVDADNGFAWMVLASRSNGEQAYAALRRAAHSPAFNDYYGVSYQNYARAIEEAGVPPPPLVAGPAQVLAPGERVESTVAQLQVWDLPSPWFQNVLNLCDPNRGLPAEPTVRADCITLGTRLAHMPGGLLSNMIGSVMVRRLARGTPLETEMKAIRARYVYLSDLYQSFSNSELLGYGLGRLQRDSIEFGEMEGLARLAAHFGKPTSPPADWQPENPQALLLPEERSP

Radius of gyration: 20.3 Å; chains: 1; bounding box: 47×45×52 Å

Foldseek 3Di:
DVVVVVVVVLVVLLVVLVVVCVVPVLPLVSLVLLLLVCQPPPVVRSNCPCSLVSNCVSPVLELLSLCSQLLSDDDPSNLVSLLSSLPRNHHAQCFLVLLVVQLVCQVVVPDDDDPVQQVVLCVLFPPDDSSNSSSVVCSVVRRHRPLVSLLVQLQPVPPNCVPPSSLVSQLSNLVCQLPDQHEPVSNLSSLLSNLRSVPPDVSVVVSLQSLQLQLVLVQVVVPDDSVLCNVCGPVNLSVQCSVRNNLRSSLVSCVVVPHHSGDDPPDDGPDNCSSDDPVRDDD